Protein AF-A0A1H1G0Z2-F1 (afdb_monomer_lite)

Radius of gyration: 38.94 Å; chains: 1; bounding box: 80×31×115 Å

Secondary structure (DSSP, 8-state):
---GGG-HHHHHHHHHHHHHHHHHHHHHHHHHHHHHHHT------TTTHHHH--S-S------SSHHHHHHHHHHHHHHHHHHHHHHHHHHHHHHHHHHHHHHHHHHHHHHHHHHHHHHHHHHHHHHHHHHHHHHHHHHHTT-TTS-----S-SSHHHHHHHHHHHHHHHHHHHHHHHHHHHHTT-

Foldseek 3Di:
DDDLCNQPQLVVLVVVLVVLVVVLVVLVVVLVVLVVVVPDPPPDPPPPPVVPDPDDDDDPPDDPDSVVVSVVSVVVSVVSVVVSVVSVVSSVVSSVVSVLVVLLVVLVVLLVVLVVLLVVLVVVLVVQVVLVVVLVVCVVVVPPVPPSPDPVQPCVNVCSVVVSVVSVVVNVVSVVVNVVSVVVVD

pLDDT: mean 72.3, std 14.23, range [38.66, 90.69]

Structure (mmCIF, N/CA/C/O backbone):
data_AF-A0A1H1G0Z2-F1
#
_entry.id   AF-A0A1H1G0Z2-F1
#
loop_
_atom_site.group_PDB
_atom_site.id
_atom_site.type_symbol
_atom_site.label_atom_id
_atom_site.label_alt_id
_atom_site.label_comp_id
_atom_site.label_asym_id
_atom_site.label_entity_id
_atom_site.label_seq_id
_atom_site.pdbx_PDB_ins_code
_atom_site.Cartn_x
_atom_site.Cartn_y
_atom_site.Cartn_z
_atom_site.occupancy
_atom_site.B_iso_or_equiv
_atom_site.auth_seq_id
_atom_site.auth_comp_id
_atom_site.auth_asym_id
_atom_site.auth_atom_id
_atom_site.pdbx_PDB_model_num
ATOM 1 N N . MET A 1 1 ? -13.533 -2.997 -2.872 1.00 60.16 1 MET A N 1
ATOM 2 C CA . MET A 1 1 ? -12.445 -2.725 -1.905 1.00 60.16 1 MET A CA 1
ATOM 3 C C . MET A 1 1 ? -11.305 -2.112 -2.702 1.00 60.16 1 MET A C 1
ATOM 5 O O . MET A 1 1 ? -11.014 -2.666 -3.751 1.00 60.16 1 MET A O 1
ATOM 9 N N . LYS A 1 2 ? -10.745 -0.964 -2.293 1.00 74.31 2 LYS A N 1
ATOM 10 C CA . LYS A 1 2 ? -9.600 -0.377 -3.012 1.00 74.31 2 LYS A CA 1
ATOM 11 C C . LYS A 1 2 ? -8.373 -1.272 -2.831 1.00 74.31 2 LYS A C 1
ATOM 13 O O . LYS A 1 2 ? -8.179 -1.833 -1.755 1.00 74.31 2 LYS A O 1
ATOM 18 N N . THR A 1 3 ? -7.579 -1.408 -3.876 1.00 82.00 3 THR A N 1
ATOM 19 C CA . THR A 1 3 ? -6.344 -2.191 -3.937 1.00 82.00 3 THR A CA 1
ATOM 20 C C . THR A 1 3 ? -5.152 -1.271 -4.197 1.00 82.00 3 THR A C 1
ATOM 22 O O . THR A 1 3 ? -5.323 -0.088 -4.484 1.00 82.00 3 THR A O 1
ATOM 25 N N . LEU A 1 4 ? -3.928 -1.803 -4.105 1.00 77.19 4 LEU A N 1
ATOM 26 C CA . LEU A 1 4 ? -2.714 -1.061 -4.474 1.00 77.19 4 LEU A CA 1
ATOM 27 C C . LEU A 1 4 ? -2.777 -0.532 -5.914 1.00 77.19 4 LEU A C 1
ATOM 29 O O . LEU A 1 4 ? -2.334 0.581 -6.170 1.00 77.19 4 LEU A O 1
ATOM 33 N N . SER A 1 5 ? -3.359 -1.307 -6.830 1.00 80.81 5 SER A N 1
ATOM 34 C CA . SER A 1 5 ? -3.476 -0.972 -8.253 1.00 80.81 5 SER A CA 1
ATOM 35 C C . SER A 1 5 ? -4.430 0.192 -8.537 1.00 80.81 5 SER A C 1
ATOM 37 O O . SER A 1 5 ? -4.383 0.767 -9.622 1.00 80.81 5 SER A O 1
ATOM 39 N N . ASP A 1 6 ? -5.272 0.560 -7.567 1.00 82.62 6 ASP A N 1
ATOM 40 C CA . ASP A 1 6 ? -6.175 1.710 -7.669 1.00 82.62 6 ASP A CA 1
ATOM 41 C C . ASP A 1 6 ? -5.490 3.030 -7.269 1.00 82.62 6 ASP A C 1
ATOM 43 O O . ASP A 1 6 ? -6.094 4.101 -7.377 1.00 82.62 6 ASP A O 1
ATOM 47 N N . ASP A 1 7 ? -4.246 2.974 -6.781 1.00 86.44 7 ASP A N 1
ATOM 48 C CA . ASP A 1 7 ? -3.469 4.160 -6.440 1.00 86.44 7 ASP A CA 1
ATOM 49 C C . ASP A 1 7 ? -2.918 4.831 -7.715 1.00 86.44 7 ASP A C 1
ATOM 51 O O . ASP A 1 7 ? -2.201 4.191 -8.491 1.00 86.44 7 ASP A O 1
ATOM 55 N N . PRO A 1 8 ? -3.235 6.118 -7.958 1.00 85.75 8 PRO A N 1
ATOM 56 C CA . PRO A 1 8 ? -2.911 6.777 -9.219 1.00 85.75 8 PRO A CA 1
ATOM 57 C C . PRO A 1 8 ? -1.403 6.938 -9.429 1.00 85.75 8 PRO A C 1
ATOM 59 O O . PRO A 1 8 ? -0.942 6.828 -10.561 1.00 85.75 8 PRO A O 1
ATOM 62 N N . GLU A 1 9 ? -0.626 7.158 -8.363 1.00 83.25 9 GLU A N 1
ATOM 63 C CA . GLU A 1 9 ? 0.829 7.316 -8.464 1.00 83.25 9 GLU A CA 1
ATOM 64 C C . GLU A 1 9 ? 1.499 5.980 -8.790 1.00 83.25 9 GLU A C 1
ATOM 66 O O . GLU A 1 9 ? 2.380 5.923 -9.649 1.00 83.25 9 GLU A O 1
ATOM 71 N N . TYR A 1 10 ? 1.059 4.893 -8.144 1.00 87.44 10 TYR A N 1
ATOM 72 C CA . TYR A 1 10 ? 1.577 3.557 -8.437 1.00 87.44 10 TYR A CA 1
ATOM 73 C C . TYR A 1 10 ? 1.215 3.108 -9.855 1.00 87.44 10 TYR A C 1
ATOM 75 O O . TYR A 1 10 ? 2.084 2.625 -10.581 1.00 87.44 10 TYR A O 1
ATOM 83 N N . ARG A 1 11 ? -0.036 3.323 -10.279 1.00 90.06 11 ARG A N 1
ATOM 84 C CA . ARG A 1 11 ? -0.494 2.959 -11.623 1.00 90.06 11 ARG A CA 1
ATOM 85 C C . ARG A 1 11 ? 0.304 3.678 -12.709 1.00 90.06 11 ARG A C 1
ATOM 87 O O . ARG A 1 11 ? 0.871 3.019 -13.569 1.00 90.06 11 ARG A O 1
ATOM 94 N N . VAL A 1 12 ? 0.444 5.004 -12.613 1.00 88.75 12 VAL A N 1
ATOM 95 C CA . VAL A 1 12 ? 1.232 5.795 -13.578 1.00 88.75 12 VAL A CA 1
ATOM 96 C C . VAL A 1 12 ? 2.685 5.321 -13.636 1.00 88.75 12 VAL A C 1
ATOM 98 O O . VAL A 1 12 ? 3.264 5.228 -14.721 1.00 88.75 12 VAL A O 1
ATOM 101 N N . ALA A 1 13 ? 3.285 4.993 -12.488 1.00 84.31 13 ALA A N 1
ATOM 102 C CA . ALA A 1 13 ? 4.660 4.513 -12.448 1.00 84.31 13 ALA A CA 1
ATOM 103 C C . ALA A 1 13 ? 4.832 3.160 -13.160 1.00 84.31 13 ALA A C 1
ATOM 105 O O . ALA A 1 13 ? 5.809 2.990 -13.895 1.00 84.31 13 ALA A O 1
ATOM 106 N N . VAL A 1 14 ? 3.881 2.236 -12.973 1.00 88.06 14 VAL A N 1
ATOM 107 C CA . VAL A 1 14 ? 3.847 0.923 -13.639 1.00 88.06 14 VAL A CA 1
ATOM 108 C C . VAL A 1 14 ? 3.564 1.059 -15.135 1.00 88.06 14 VAL A C 1
ATOM 110 O O . VAL A 1 14 ? 4.260 0.437 -15.932 1.00 88.06 14 VAL A O 1
ATOM 113 N N . ASP A 1 15 ? 2.613 1.904 -15.532 1.00 90.69 15 ASP A N 1
ATOM 114 C CA . ASP A 1 15 ? 2.284 2.138 -16.943 1.00 90.69 15 ASP A CA 1
ATOM 115 C C . ASP A 1 15 ? 3.500 2.695 -17.696 1.00 90.69 15 ASP A C 1
ATOM 117 O O . ASP A 1 15 ? 3.908 2.155 -18.722 1.00 90.69 15 ASP A O 1
ATOM 121 N N . THR A 1 16 ? 4.175 3.690 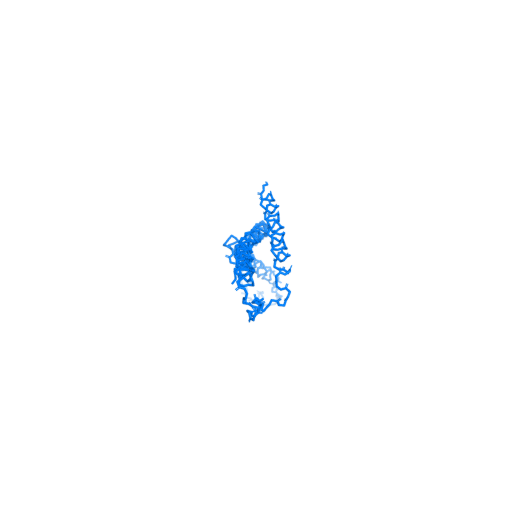-17.110 1.00 86.50 16 THR A N 1
ATOM 122 C CA . THR A 1 16 ? 5.406 4.268 -17.674 1.00 86.50 16 THR A CA 1
ATOM 123 C C . THR A 1 16 ? 6.518 3.219 -17.799 1.00 86.50 16 THR A C 1
ATOM 125 O O . THR A 1 16 ? 7.264 3.200 -18.775 1.00 86.50 16 THR A O 1
ATOM 128 N N . MET A 1 17 ? 6.642 2.318 -16.821 1.00 85.81 17 MET A N 1
ATOM 129 C CA . MET A 1 17 ? 7.618 1.227 -16.861 1.00 85.81 17 MET A CA 1
ATOM 130 C C . MET A 1 17 ? 7.312 0.230 -17.988 1.00 85.81 17 MET A C 1
ATOM 132 O O . MET A 1 17 ? 8.222 -0.197 -18.698 1.00 85.81 17 MET A O 1
ATOM 136 N N . ASN A 1 18 ? 6.036 -0.109 -18.183 1.00 87.94 18 ASN A N 1
ATOM 137 C CA . ASN A 1 18 ? 5.592 -0.982 -19.266 1.00 87.94 18 ASN A CA 1
ATOM 138 C C . ASN A 1 18 ? 5.848 -0.346 -20.639 1.00 87.94 18 ASN A C 1
ATOM 140 O O . ASN A 1 18 ? 6.350 -1.020 -21.537 1.00 87.94 18 ASN A O 1
ATOM 144 N N . GLU A 1 19 ? 5.587 0.955 -20.790 1.00 88.81 19 GLU A N 1
ATOM 145 C CA . GLU A 1 19 ? 5.893 1.701 -22.015 1.00 88.81 19 GLU A CA 1
ATOM 146 C C . GLU A 1 19 ? 7.394 1.714 -22.335 1.00 88.81 19 GLU A C 1
ATOM 148 O O . GLU A 1 19 ? 7.786 1.509 -23.486 1.00 88.81 19 GLU A O 1
ATOM 153 N N . LEU A 1 20 ? 8.251 1.936 -21.332 1.00 83.00 20 LEU A N 1
ATOM 154 C CA . LEU A 1 20 ? 9.705 1.906 -21.512 1.00 83.00 20 LEU A CA 1
ATOM 155 C C . LEU A 1 20 ? 10.201 0.510 -21.908 1.00 83.00 20 LEU A C 1
ATOM 157 O O . LEU A 1 20 ? 11.022 0.392 -22.819 1.00 83.00 20 LEU A O 1
ATOM 161 N N . ASN A 1 21 ? 9.674 -0.543 -21.276 1.00 83.75 21 ASN A N 1
ATOM 162 C CA . ASN A 1 21 ? 9.993 -1.927 -21.630 1.00 83.75 21 ASN A CA 1
ATOM 163 C C . ASN A 1 21 ? 9.566 -2.264 -23.064 1.00 83.75 21 ASN A C 1
ATOM 165 O O . ASN A 1 21 ? 10.349 -2.858 -23.802 1.00 83.75 21 ASN A O 1
ATOM 169 N N . ALA A 1 22 ? 8.369 -1.844 -23.486 1.00 88.19 22 ALA A N 1
ATOM 170 C CA . ALA A 1 22 ? 7.891 -2.057 -24.851 1.00 88.19 22 ALA A CA 1
ATOM 171 C C . ALA A 1 22 ? 8.788 -1.355 -25.884 1.00 88.19 22 ALA A C 1
ATOM 173 O O . ALA A 1 22 ? 9.176 -1.962 -26.882 1.00 88.19 22 ALA A O 1
ATOM 174 N N . LYS A 1 23 ? 9.186 -0.102 -25.617 1.00 86.69 23 LYS A N 1
ATOM 175 C CA . LYS A 1 23 ? 10.122 0.643 -26.476 1.00 86.69 23 LYS A CA 1
ATOM 176 C C . LYS A 1 23 ? 11.487 -0.030 -26.557 1.00 86.69 23 LYS A C 1
ATOM 178 O O . LYS A 1 23 ? 12.056 -0.107 -27.640 1.00 86.69 23 LYS A O 1
ATOM 183 N N . LYS A 1 24 ? 12.011 -0.529 -25.434 1.00 86.44 24 LYS A N 1
ATOM 184 C CA . LYS A 1 24 ? 13.288 -1.248 -25.420 1.00 86.44 24 LYS A CA 1
ATOM 185 C C . LYS A 1 24 ? 13.213 -2.524 -26.255 1.00 86.44 24 LYS A C 1
ATOM 187 O O . LYS A 1 24 ? 14.096 -2.753 -27.068 1.00 86.44 24 LYS A O 1
ATOM 192 N N . LEU A 1 25 ? 12.153 -3.309 -26.088 1.00 88.25 25 LEU A N 1
ATOM 193 C CA . LEU A 1 25 ? 11.969 -4.565 -26.815 1.00 88.25 25 LEU A CA 1
ATOM 194 C C . LEU A 1 25 ? 11.902 -4.333 -28.332 1.00 88.25 25 LEU A C 1
ATOM 196 O O . LEU A 1 25 ? 12.480 -5.100 -29.096 1.00 88.25 25 LEU A O 1
ATOM 200 N N . GLU A 1 26 ? 11.277 -3.237 -28.764 1.00 90.31 26 GLU A N 1
ATOM 201 C CA . GLU A 1 26 ? 11.260 -2.831 -30.172 1.00 90.31 26 GLU A CA 1
ATOM 202 C C . GLU A 1 26 ? 12.644 -2.401 -30.687 1.00 90.31 26 GLU A C 1
ATOM 204 O O . GLU A 1 26 ? 13.042 -2.800 -31.780 1.00 90.31 26 GLU A O 1
ATOM 209 N N . VAL A 1 27 ? 13.413 -1.634 -29.907 1.00 83.88 27 VAL A N 1
ATOM 210 C CA . VAL A 1 27 ? 14.792 -1.262 -30.277 1.00 83.88 27 VAL A CA 1
ATOM 211 C C . VAL A 1 27 ? 15.692 -2.498 -30.351 1.00 83.88 27 VAL A C 1
ATOM 213 O O . VAL A 1 27 ? 16.434 -2.656 -31.319 1.00 83.88 27 VAL A O 1
ATOM 216 N N . ASP A 1 28 ? 15.598 -3.400 -29.375 1.00 84.69 28 ASP A N 1
ATOM 217 C CA . ASP A 1 28 ? 16.368 -4.645 -29.343 1.00 84.69 28 ASP A CA 1
ATOM 218 C C . ASP A 1 28 ? 15.999 -5.552 -30.534 1.00 84.69 28 ASP A C 1
ATOM 220 O O . ASP A 1 28 ? 16.883 -6.147 -31.151 1.00 84.69 28 ASP A O 1
ATOM 224 N N . ARG A 1 29 ? 14.720 -5.590 -30.939 1.00 87.81 29 ARG A N 1
ATOM 225 C CA . ARG A 1 29 ? 14.274 -6.274 -32.165 1.00 87.81 29 ARG A CA 1
ATOM 226 C C . ARG A 1 29 ? 14.937 -5.693 -33.415 1.00 87.81 29 ARG A C 1
ATOM 228 O O . ARG A 1 29 ? 15.455 -6.451 -34.229 1.00 87.81 29 ARG A O 1
ATOM 235 N N . GLN A 1 30 ? 14.969 -4.368 -33.555 1.00 82.56 30 GLN A N 1
ATOM 236 C CA . GLN A 1 30 ? 15.604 -3.707 -34.704 1.00 82.56 30 GLN A CA 1
ATOM 237 C C . GLN A 1 30 ? 17.120 -3.943 -34.755 1.00 82.56 30 GLN A C 1
ATOM 239 O O . GLN A 1 30 ? 17.675 -4.112 -35.838 1.00 82.56 30 GLN A O 1
ATOM 244 N N . ILE A 1 31 ? 17.792 -3.986 -33.598 1.00 84.81 31 ILE A N 1
ATOM 245 C CA . ILE A 1 31 ? 19.213 -4.356 -33.508 1.00 84.81 31 ILE A CA 1
ATOM 246 C C . ILE A 1 31 ? 19.417 -5.776 -34.042 1.00 84.81 31 ILE A C 1
ATOM 248 O O . ILE A 1 31 ? 20.262 -5.978 -34.912 1.00 84.81 31 ILE A O 1
ATOM 252 N N . LEU A 1 32 ? 18.612 -6.736 -33.575 1.00 85.75 32 LEU A N 1
ATOM 253 C CA . LEU A 1 32 ? 18.699 -8.135 -34.001 1.00 85.75 32 LEU A CA 1
ATOM 254 C C . LEU A 1 32 ? 18.429 -8.310 -35.499 1.00 85.75 32 LEU A C 1
ATOM 256 O O . LEU A 1 32 ? 19.106 -9.099 -36.147 1.00 85.75 32 LEU A O 1
ATOM 260 N N . GLU A 1 33 ? 17.468 -7.579 -36.064 1.00 84.06 33 GLU A N 1
ATOM 261 C CA . GLU A 1 33 ? 17.162 -7.624 -37.500 1.00 84.06 33 GLU A CA 1
ATOM 262 C C . GLU A 1 33 ? 18.328 -7.127 -38.354 1.00 84.06 33 GLU A C 1
ATOM 264 O O . GLU A 1 33 ? 18.668 -7.751 -39.361 1.00 84.06 33 GLU A O 1
ATOM 269 N N . ILE A 1 34 ? 18.972 -6.036 -37.932 1.00 79.19 34 ILE A N 1
ATOM 270 C CA . ILE A 1 34 ? 20.157 -5.503 -38.604 1.00 79.19 34 ILE A CA 1
ATOM 271 C C . ILE A 1 34 ? 21.314 -6.504 -38.482 1.00 79.19 34 ILE A C 1
ATOM 273 O O . ILE A 1 34 ? 21.911 -6.872 -39.490 1.00 79.19 34 ILE A O 1
ATOM 277 N N . GLU A 1 35 ? 21.598 -7.012 -37.282 1.00 80.12 35 GLU A N 1
ATOM 278 C CA . GLU A 1 35 ? 22.676 -7.983 -37.044 1.00 80.12 35 GLU A CA 1
ATOM 279 C C . GLU A 1 35 ? 22.461 -9.308 -37.799 1.00 80.12 35 GLU A C 1
ATOM 281 O O . GLU A 1 35 ? 23.408 -9.855 -38.367 1.00 80.12 35 GLU A O 1
ATOM 286 N N . ALA A 1 36 ? 21.219 -9.792 -37.888 1.00 79.31 36 ALA A N 1
ATOM 287 C CA . ALA A 1 36 ? 20.858 -10.967 -38.682 1.00 79.31 36 ALA A CA 1
ATOM 288 C C . ALA A 1 36 ? 20.967 -10.716 -40.199 1.00 79.31 36 ALA A C 1
ATOM 290 O O . ALA A 1 36 ? 21.275 -11.641 -40.954 1.00 79.31 36 ALA A O 1
ATOM 291 N N . GLY A 1 37 ? 20.743 -9.476 -40.649 1.00 66.94 37 GLY A N 1
ATOM 292 C CA . GLY A 1 37 ? 20.956 -9.037 -42.031 1.00 66.94 37 GLY A CA 1
ATOM 293 C C . GLY A 1 37 ? 22.436 -8.924 -42.414 1.00 66.94 37 GLY A C 1
ATOM 294 O O . GLY A 1 37 ? 22.806 -9.301 -43.522 1.00 66.94 37 GLY A O 1
ATOM 295 N N . PHE A 1 38 ? 23.299 -8.504 -41.483 1.00 56.66 38 PHE A N 1
ATOM 296 C CA . PHE A 1 38 ? 24.758 -8.448 -41.668 1.00 56.66 38 PHE A CA 1
ATOM 297 C C . PHE A 1 38 ? 25.435 -9.832 -41.710 1.00 56.66 38 PHE A C 1
ATOM 299 O O . PHE A 1 38 ? 26.574 -9.941 -42.159 1.00 56.66 38 PHE A O 1
ATOM 306 N N . GLY A 1 39 ? 24.752 -10.891 -41.261 1.00 47.09 39 GLY A N 1
ATOM 307 C CA . GLY A 1 39 ? 25.284 -12.259 -41.211 1.00 47.09 39 GLY A CA 1
ATOM 308 C C . GLY A 1 39 ? 25.105 -13.095 -42.485 1.00 47.09 39 GLY A C 1
ATOM 309 O O . GLY A 1 39 ? 25.623 -14.209 -42.545 1.00 47.09 39 GLY A O 1
ATOM 310 N N . LYS A 1 40 ? 24.391 -12.605 -43.507 1.00 44.88 40 LYS A N 1
ATOM 311 C CA . LYS A 1 40 ? 24.257 -13.303 -44.797 1.00 44.88 40 LYS A CA 1
ATOM 312 C C . LYS A 1 40 ? 25.244 -12.737 -45.812 1.00 44.88 40 LYS A C 1
ATOM 314 O O . LYS A 1 40 ? 24.880 -11.926 -46.656 1.00 44.88 40 LYS A O 1
ATOM 319 N N . VAL A 1 41 ? 26.484 -13.214 -45.760 1.00 42.47 41 VAL A N 1
ATOM 320 C CA . VAL A 1 41 ? 27.318 -13.257 -46.968 1.00 42.47 41 VAL A CA 1
ATOM 321 C C . VAL A 1 41 ? 26.569 -14.174 -47.942 1.00 42.47 41 VAL A C 1
ATOM 323 O O . VAL A 1 41 ? 26.293 -15.318 -47.567 1.00 42.47 41 VAL A O 1
ATOM 326 N N . PRO A 1 42 ? 26.151 -13.718 -49.138 1.00 43.47 42 PRO A N 1
ATOM 327 C CA . PRO A 1 42 ? 25.720 -14.651 -50.162 1.00 43.47 42 PRO A CA 1
ATOM 328 C C . PRO A 1 42 ? 26.908 -15.577 -50.391 1.00 43.47 42 PRO A C 1
ATOM 330 O O . PRO A 1 42 ? 28.005 -15.106 -50.677 1.00 43.47 42 PRO A O 1
ATOM 333 N N . GLU A 1 43 ? 26.716 -16.876 -50.204 1.00 47.66 43 GLU A N 1
ATOM 334 C CA . GLU A 1 43 ? 27.673 -17.876 -50.657 1.00 47.66 43 GLU A CA 1
ATOM 335 C C . GLU A 1 43 ? 27.706 -17.753 -52.192 1.00 47.66 43 GLU A C 1
ATOM 337 O O . GLU A 1 43 ? 26.890 -18.335 -52.911 1.00 47.66 43 GLU A O 1
ATOM 342 N N . GLU A 1 44 ? 28.535 -16.835 -52.695 1.00 44.00 44 GLU A N 1
ATOM 343 C CA . GLU A 1 44 ? 28.676 -16.560 -54.115 1.00 44.00 44 GLU A CA 1
ATOM 344 C C . GLU A 1 44 ? 29.295 -17.793 -54.758 1.00 44.00 44 GLU A C 1
ATOM 346 O O . GLU A 1 44 ? 30.482 -18.075 -54.624 1.00 44.00 44 GLU A O 1
ATOM 351 N N . ASN A 1 45 ? 28.450 -18.532 -55.473 1.00 47.03 45 ASN A N 1
ATOM 352 C CA . ASN A 1 45 ? 28.856 -19.394 -56.571 1.00 47.03 45 ASN A CA 1
ATOM 353 C C . ASN A 1 45 ? 29.785 -18.566 -57.490 1.00 47.03 45 ASN A C 1
ATOM 355 O O . ASN A 1 45 ? 29.286 -17.651 -58.157 1.00 47.03 45 ASN A O 1
ATOM 359 N N . PRO A 1 46 ? 31.100 -18.845 -57.542 1.00 47.62 46 PRO A N 1
ATOM 360 C CA . PRO A 1 46 ? 32.071 -17.959 -58.192 1.00 47.62 46 PRO A CA 1
ATOM 361 C C . PRO A 1 46 ? 31.881 -17.848 -59.714 1.00 47.62 46 PRO A C 1
ATOM 363 O O . PRO A 1 46 ? 32.388 -16.917 -60.332 1.00 47.62 46 PRO A O 1
ATOM 366 N N . ASP A 1 47 ? 31.092 -18.739 -60.320 1.00 49.25 47 ASP A N 1
ATOM 367 C CA . ASP A 1 47 ? 30.962 -18.832 -61.776 1.00 49.25 47 ASP A CA 1
ATOM 368 C C . ASP A 1 47 ? 29.850 -17.971 -62.395 1.00 49.25 47 ASP A C 1
ATOM 370 O O . ASP A 1 47 ? 29.840 -17.785 -63.607 1.00 49.25 47 ASP A O 1
ATOM 374 N N . LYS A 1 48 ? 28.919 -17.395 -61.618 1.00 49.78 48 LYS A N 1
ATOM 375 C CA . LYS A 1 48 ? 27.787 -16.630 -62.200 1.00 49.78 48 LYS A CA 1
ATOM 376 C C . LYS A 1 48 ? 27.971 -15.110 -62.211 1.00 49.78 48 LYS A C 1
ATOM 378 O O . LYS A 1 48 ? 27.226 -14.413 -62.895 1.00 49.78 48 LYS A O 1
ATOM 383 N N . VAL A 1 49 ? 28.962 -14.592 -61.485 1.00 47.91 49 VAL A N 1
ATOM 384 C CA . VAL A 1 49 ? 29.222 -13.143 -61.359 1.00 47.91 49 VAL A CA 1
ATOM 385 C C . VAL A 1 49 ? 30.136 -12.632 -62.480 1.00 47.91 49 VAL A C 1
ATOM 387 O O . VAL A 1 49 ? 29.934 -11.529 -62.985 1.00 47.91 49 VAL A O 1
ATOM 390 N N . ALA A 1 50 ? 31.082 -13.456 -62.945 1.00 43.97 50 ALA A N 1
ATOM 391 C CA . ALA A 1 50 ? 31.996 -13.102 -64.034 1.00 43.97 50 ALA A CA 1
ATOM 392 C C . ALA A 1 50 ? 31.295 -12.975 -65.401 1.00 43.97 50 ALA A C 1
ATOM 394 O O . ALA A 1 50 ? 31.732 -12.200 -66.249 1.00 43.97 50 ALA A O 1
ATOM 395 N N . GLU A 1 51 ? 30.191 -13.698 -65.606 1.00 44.38 51 GLU A N 1
ATOM 396 C CA . GLU A 1 51 ? 29.456 -13.722 -66.878 1.00 44.38 51 GLU A CA 1
ATOM 397 C C . GLU A 1 51 ? 28.393 -12.606 -66.978 1.00 44.38 51 GLU A C 1
ATOM 399 O O . GLU A 1 51 ? 28.034 -12.182 -68.075 1.00 44.38 51 GLU A O 1
ATOM 404 N N . ALA A 1 52 ? 27.927 -12.064 -65.844 1.00 47.25 52 ALA A N 1
ATOM 405 C CA . ALA A 1 52 ? 26.892 -11.023 -65.804 1.00 47.25 52 ALA A CA 1
ATOM 406 C C . ALA A 1 52 ? 27.436 -9.579 -65.807 1.00 47.25 52 ALA A C 1
ATOM 408 O O . ALA A 1 52 ? 26.700 -8.644 -66.127 1.00 47.25 52 ALA A O 1
ATOM 409 N N . LEU A 1 53 ? 28.709 -9.368 -65.459 1.00 46.31 53 LEU A N 1
ATOM 410 C CA . LEU A 1 53 ? 29.287 -8.034 -65.263 1.00 46.31 53 LEU A CA 1
ATOM 411 C C . LEU A 1 53 ? 30.379 -7.730 -66.286 1.00 46.31 53 LEU A C 1
ATOM 413 O O . LEU A 1 53 ? 31.559 -7.604 -65.969 1.00 46.31 53 LEU A O 1
ATOM 417 N N . GLY A 1 54 ? 29.966 -7.509 -67.530 1.00 51.84 54 GLY A N 1
ATOM 418 C CA . GLY A 1 54 ? 30.821 -6.937 -68.569 1.00 51.84 54 GLY A CA 1
ATOM 419 C C . GLY A 1 54 ? 31.261 -5.482 -68.327 1.00 51.84 54 GLY A C 1
ATOM 420 O O . GLY A 1 54 ? 31.432 -4.771 -69.310 1.00 51.84 54 GLY A O 1
ATOM 421 N N . LEU A 1 55 ? 31.432 -4.990 -67.088 1.00 43.47 55 LEU A N 1
ATOM 422 C CA . LEU A 1 55 ? 31.807 -3.595 -66.805 1.00 43.47 55 LEU A CA 1
ATOM 423 C C . LEU A 1 55 ? 32.589 -3.397 -65.483 1.00 43.47 55 LEU A C 1
ATOM 425 O O . LEU A 1 55 ? 32.064 -3.575 -64.394 1.00 43.47 55 LEU A O 1
ATOM 429 N N . LYS A 1 56 ? 33.841 -2.952 -65.676 1.00 38.66 56 LYS A N 1
ATOM 430 C CA . LYS A 1 56 ? 34.765 -2.090 -64.899 1.00 38.66 56 LYS A CA 1
ATOM 431 C C . LYS A 1 56 ? 34.789 -2.101 -63.348 1.00 38.66 56 LYS A C 1
ATOM 433 O O . LYS A 1 56 ? 33.771 -1.886 -62.700 1.00 38.66 56 LYS A O 1
ATOM 438 N N . PRO A 1 57 ? 36.001 -2.144 -62.747 1.00 44.28 57 PRO A N 1
ATOM 439 C CA . PRO A 1 57 ? 36.194 -1.987 -61.308 1.00 44.28 57 PRO A CA 1
ATOM 440 C C . PRO A 1 57 ? 35.930 -0.531 -60.900 1.00 44.28 57 PRO A C 1
ATOM 442 O O . PRO A 1 57 ? 36.552 0.392 -61.429 1.00 44.28 57 PRO A O 1
ATOM 445 N N . GLY A 1 58 ? 34.999 -0.321 -59.970 1.00 46.25 58 GLY A N 1
ATOM 446 C CA . GLY A 1 58 ? 34.694 1.020 -59.462 1.00 46.25 58 GLY A CA 1
ATOM 447 C C . GLY A 1 58 ? 33.337 1.215 -58.788 1.00 46.25 58 GLY A C 1
ATOM 448 O O . GLY A 1 58 ? 32.969 2.358 -58.552 1.00 46.25 58 GLY A O 1
ATOM 449 N N . CYS A 1 59 ? 32.585 0.159 -58.471 1.00 39.00 59 CYS A N 1
ATOM 450 C CA . CYS A 1 59 ? 31.286 0.292 -57.812 1.00 39.00 59 CYS A CA 1
ATOM 451 C C . CYS A 1 59 ? 31.331 -0.375 -56.433 1.00 39.00 59 CYS A C 1
ATOM 453 O O . CYS A 1 59 ? 30.927 -1.520 -56.260 1.00 39.00 59 CYS A O 1
ATOM 455 N N . VAL A 1 60 ? 31.886 0.346 -55.458 1.00 45.56 60 VAL A N 1
ATOM 456 C CA . VAL A 1 60 ? 31.615 0.093 -54.040 1.00 45.56 60 VAL A CA 1
ATOM 457 C C . VAL A 1 60 ? 30.583 1.125 -53.613 1.00 45.56 60 VAL A C 1
ATOM 459 O O . VAL A 1 60 ? 30.918 2.111 -52.971 1.00 45.56 60 VAL A O 1
ATOM 462 N N . ASP A 1 61 ? 29.327 0.894 -53.980 1.00 44.28 61 ASP A N 1
ATOM 463 C CA . ASP A 1 61 ? 28.198 1.492 -53.270 1.00 44.28 61 ASP A CA 1
ATOM 464 C C . ASP A 1 61 ? 27.603 0.416 -52.356 1.00 44.28 61 ASP A C 1
ATOM 466 O O . ASP A 1 61 ? 26.490 -0.077 -52.535 1.00 44.28 61 ASP A O 1
ATOM 470 N N . ALA A 1 62 ? 28.398 0.006 -51.365 1.00 45.84 62 ALA A N 1
ATOM 471 C CA . ALA A 1 62 ? 27.896 -0.750 -50.231 1.00 45.84 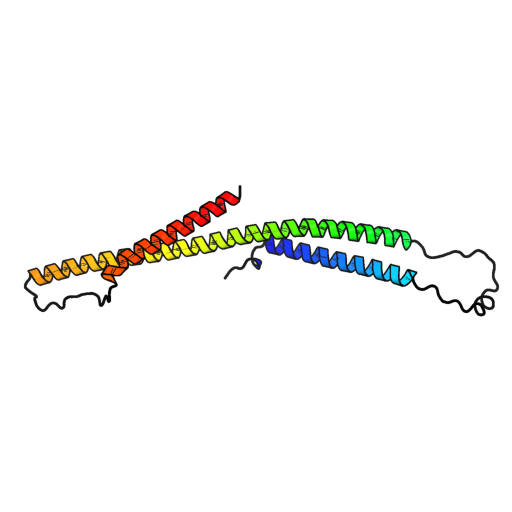62 ALA A CA 1
ATOM 472 C C . ALA A 1 62 ? 27.171 0.227 -49.290 1.00 45.84 62 ALA A C 1
ATOM 474 O O . ALA A 1 62 ? 27.807 0.936 -48.520 1.00 45.84 62 ALA A O 1
ATOM 475 N N . VAL A 1 63 ? 25.841 0.253 -49.419 1.00 51.62 63 VAL A N 1
ATOM 476 C CA . VAL A 1 63 ? 24.818 0.580 -48.406 1.00 51.62 63 VAL A CA 1
ATOM 477 C C . VAL A 1 63 ? 25.086 1.821 -47.528 1.00 51.62 63 VAL A C 1
ATOM 479 O O . VAL A 1 63 ? 25.930 1.791 -46.629 1.00 51.62 63 VAL A O 1
ATOM 482 N N . PRO A 1 64 ? 24.307 2.911 -47.668 1.00 48.06 64 PRO A N 1
ATOM 483 C CA . PRO A 1 64 ? 24.484 4.069 -46.812 1.00 48.06 64 PRO A CA 1
ATOM 484 C C . PRO A 1 64 ? 24.014 3.750 -45.379 1.00 48.06 64 PRO A C 1
ATOM 486 O O . PRO A 1 64 ? 22.823 3.666 -45.101 1.00 48.06 64 PRO A O 1
ATOM 489 N N . ASN A 1 65 ? 24.967 3.708 -44.444 1.00 60.09 65 ASN A N 1
ATOM 490 C CA . ASN A 1 65 ? 24.786 4.115 -43.042 1.00 60.09 65 ASN A CA 1
ATOM 491 C C . ASN A 1 65 ? 24.240 3.099 -42.007 1.00 60.09 65 ASN A C 1
ATOM 493 O O . ASN A 1 65 ? 23.948 3.494 -40.873 1.00 60.09 65 ASN A O 1
ATOM 497 N N . ASP A 1 66 ? 24.161 1.800 -42.314 1.00 65.31 66 ASP A N 1
ATOM 498 C CA . ASP A 1 66 ? 23.653 0.796 -41.356 1.00 65.31 66 ASP A CA 1
ATOM 499 C C . ASP A 1 66 ? 24.536 0.627 -40.103 1.00 65.31 66 ASP A C 1
ATOM 501 O O . ASP A 1 66 ? 24.025 0.378 -39.011 1.00 65.31 66 ASP A O 1
ATOM 505 N N . GLY A 1 67 ? 25.850 0.855 -40.211 1.00 73.56 67 GLY A N 1
ATOM 506 C CA . GLY A 1 67 ? 26.762 0.843 -39.059 1.00 73.56 67 GLY A CA 1
ATOM 507 C C . GLY A 1 67 ? 26.498 1.980 -38.063 1.00 73.56 67 GLY A C 1
ATOM 508 O O . GLY A 1 67 ? 26.437 1.747 -36.854 1.00 73.56 67 GLY A O 1
ATOM 509 N N . ALA A 1 68 ? 26.272 3.205 -38.555 1.00 76.75 68 ALA A N 1
ATOM 510 C CA . ALA A 1 68 ? 25.930 4.340 -37.698 1.00 76.75 68 ALA A CA 1
ATOM 511 C C . ALA A 1 68 ? 24.536 4.162 -37.082 1.00 76.75 68 ALA A C 1
ATOM 513 O O . ALA A 1 68 ? 24.351 4.408 -35.891 1.00 76.75 68 ALA A O 1
ATOM 514 N N . ARG A 1 69 ? 23.575 3.651 -37.865 1.00 78.00 69 ARG A N 1
ATOM 515 C CA . ARG A 1 69 ? 22.230 3.309 -37.387 1.00 78.00 69 ARG A CA 1
ATOM 516 C C . ARG A 1 69 ? 22.271 2.264 -36.269 1.00 78.00 69 ARG A C 1
ATOM 518 O O . ARG A 1 69 ? 21.626 2.459 -35.240 1.00 78.00 69 ARG A O 1
ATOM 525 N N . LEU A 1 70 ? 23.056 1.197 -36.429 1.00 83.81 70 LEU A N 1
ATOM 526 C CA . LEU A 1 70 ? 23.241 0.166 -35.404 1.00 83.81 70 LEU A CA 1
ATOM 527 C C . LEU A 1 70 ? 23.859 0.748 -34.126 1.00 83.81 70 LEU A C 1
ATOM 529 O O . LEU A 1 70 ? 23.406 0.448 -33.021 1.00 83.81 70 LEU A O 1
ATOM 533 N N . GLN A 1 71 ? 24.863 1.617 -34.260 1.00 85.19 71 GLN A N 1
ATOM 534 C CA . GLN A 1 71 ? 25.475 2.291 -33.117 1.00 85.19 71 GLN A CA 1
ATOM 535 C C . GLN A 1 71 ? 24.470 3.188 -32.377 1.00 85.19 71 GLN A C 1
ATOM 537 O O . GLN A 1 71 ? 24.415 3.150 -31.146 1.00 85.19 71 GLN A O 1
ATOM 542 N N . THR A 1 72 ? 23.640 3.947 -33.100 1.00 84.25 72 THR A N 1
ATOM 543 C CA . THR A 1 72 ? 22.570 4.767 -32.510 1.00 84.25 72 THR A CA 1
ATOM 544 C C . THR A 1 72 ? 21.534 3.913 -31.780 1.00 84.25 72 THR A C 1
ATOM 546 O O . THR A 1 72 ? 21.190 4.227 -30.642 1.00 84.25 72 THR A O 1
ATOM 549 N N . LEU A 1 73 ? 21.074 2.808 -32.374 1.00 82.94 73 LEU A N 1
ATOM 550 C CA . LEU A 1 73 ? 20.111 1.903 -31.735 1.00 82.94 73 LEU A CA 1
ATOM 551 C C . LEU A 1 73 ? 20.680 1.277 -30.454 1.00 82.94 73 LEU A C 1
ATOM 553 O O . LEU A 1 73 ? 19.995 1.226 -29.434 1.00 82.94 73 LEU A O 1
ATOM 557 N N . ARG A 1 74 ? 21.957 0.876 -30.455 1.00 85.56 74 ARG A N 1
ATOM 558 C CA . ARG A 1 74 ? 22.636 0.370 -29.249 1.00 85.56 74 ARG A CA 1
ATOM 559 C C . ARG A 1 74 ? 22.705 1.425 -28.143 1.00 85.56 74 ARG A C 1
ATOM 561 O O . ARG A 1 74 ? 22.426 1.111 -26.987 1.00 85.56 74 ARG A O 1
ATOM 568 N N . GLN A 1 75 ? 23.023 2.676 -28.484 1.00 88.56 75 GLN A N 1
ATOM 569 C CA . GLN A 1 75 ? 22.997 3.785 -27.521 1.00 88.56 75 GLN A CA 1
ATOM 570 C C . GLN A 1 75 ? 21.585 4.019 -26.964 1.00 88.56 75 GLN A C 1
ATOM 572 O O . GLN A 1 75 ? 21.425 4.186 -25.755 1.00 88.56 75 GLN A O 1
ATOM 577 N N . GLN A 1 76 ? 20.554 3.966 -27.811 1.00 83.56 76 GLN A N 1
ATOM 578 C CA . GLN A 1 76 ? 19.157 4.085 -27.384 1.00 83.56 76 GLN A CA 1
ATOM 579 C C . GLN A 1 76 ? 18.729 2.927 -26.469 1.00 83.56 76 GLN A C 1
ATOM 581 O O . GLN A 1 76 ? 18.106 3.176 -25.440 1.00 83.56 76 GLN A O 1
ATOM 586 N N . SER A 1 77 ? 19.109 1.680 -26.771 1.00 87.75 77 SER A N 1
ATOM 587 C CA . SER A 1 77 ? 18.826 0.518 -25.910 1.00 87.75 77 SER A CA 1
ATOM 588 C C . SER A 1 77 ? 19.490 0.648 -24.529 1.00 87.75 77 SER A C 1
ATOM 590 O O . SER A 1 77 ? 18.869 0.372 -23.494 1.00 87.75 77 SER A O 1
ATOM 592 N N . GLN A 1 78 ? 20.726 1.158 -24.475 1.00 87.81 78 GLN A N 1
ATOM 593 C CA . GLN A 1 78 ? 21.416 1.441 -23.211 1.00 87.81 78 GLN A CA 1
ATOM 594 C C . GLN A 1 78 ? 20.719 2.549 -22.409 1.00 87.81 78 GLN A C 1
ATOM 596 O O . GLN A 1 78 ? 20.480 2.381 -21.211 1.00 87.81 78 GLN A O 1
ATOM 601 N N . GLN A 1 79 ? 20.339 3.653 -23.059 1.00 87.94 79 GLN A N 1
ATOM 602 C CA . GLN A 1 79 ? 19.597 4.746 -22.419 1.00 87.94 79 GLN A CA 1
ATOM 603 C C . GLN A 1 79 ? 18.234 4.280 -21.892 1.00 87.94 79 GLN A C 1
ATOM 605 O O . GLN A 1 79 ? 17.867 4.611 -20.763 1.00 87.94 79 GLN A O 1
ATOM 610 N N . LEU A 1 80 ? 17.508 3.465 -22.663 1.00 85.69 80 LEU A N 1
ATOM 611 C CA . LEU A 1 80 ? 16.239 2.871 -22.239 1.00 85.69 80 LEU A CA 1
ATOM 612 C C . LEU A 1 80 ? 16.433 1.925 -21.054 1.00 85.69 80 LEU A C 1
ATOM 614 O O . LEU A 1 80 ? 15.650 1.971 -20.112 1.00 85.69 80 LEU A O 1
ATOM 618 N N . SER A 1 81 ? 17.501 1.125 -21.042 1.00 83.88 81 SER A N 1
ATOM 619 C CA . SER A 1 81 ? 17.829 0.255 -19.904 1.00 83.88 81 SER A CA 1
ATOM 620 C C . SER A 1 81 ? 18.085 1.056 -18.622 1.00 83.88 81 SER A C 1
ATOM 622 O O . SER A 1 81 ? 17.557 0.712 -17.566 1.00 83.88 81 SER A O 1
ATOM 624 N N . ALA A 1 82 ? 18.833 2.159 -18.709 1.00 82.25 82 ALA A N 1
ATOM 625 C CA . ALA A 1 82 ? 19.049 3.054 -17.573 1.00 82.25 82 ALA A CA 1
ATOM 626 C C . ALA A 1 82 ? 17.741 3.717 -17.099 1.00 82.25 82 ALA A C 1
ATOM 628 O O . ALA A 1 82 ? 17.482 3.791 -15.897 1.00 82.25 82 ALA A O 1
ATOM 629 N N . ALA A 1 83 ? 16.888 4.147 -18.034 1.00 78.75 83 ALA A N 1
ATOM 630 C CA . ALA A 1 83 ? 15.584 4.729 -17.725 1.00 78.75 83 ALA A CA 1
ATOM 631 C C . ALA A 1 83 ? 14.634 3.722 -17.055 1.00 78.75 83 ALA A C 1
ATOM 633 O O . ALA A 1 83 ? 13.947 4.084 -16.103 1.00 78.75 83 ALA A O 1
ATOM 634 N N . ILE A 1 84 ? 14.623 2.461 -17.505 1.00 80.69 84 ILE A N 1
ATOM 635 C CA . ILE A 1 84 ? 13.843 1.373 -16.895 1.00 80.69 84 ILE A CA 1
ATOM 636 C C . ILE A 1 84 ? 14.288 1.142 -15.452 1.00 80.69 84 ILE A C 1
ATOM 638 O O . ILE A 1 84 ? 13.437 1.078 -14.570 1.00 80.69 84 ILE A O 1
ATOM 642 N N . ASN A 1 85 ? 15.597 1.080 -15.191 1.00 79.75 85 ASN A N 1
ATOM 643 C CA . ASN A 1 85 ? 16.118 0.897 -13.833 1.00 79.75 85 ASN A CA 1
ATOM 644 C C . ASN A 1 85 ? 15.686 2.041 -12.905 1.00 79.75 85 ASN A C 1
ATOM 646 O O . ASN A 1 85 ? 15.154 1.799 -11.826 1.00 79.75 85 ASN A O 1
ATOM 650 N N . LEU A 1 86 ? 15.820 3.291 -13.358 1.00 80.06 86 LEU A N 1
ATOM 651 C CA . LEU A 1 86 ? 15.360 4.450 -12.590 1.00 80.06 86 LEU A CA 1
ATOM 652 C C . LEU A 1 86 ? 13.840 4.417 -12.353 1.00 80.06 86 LEU A C 1
ATOM 654 O O . LEU A 1 86 ? 13.353 4.798 -11.287 1.00 80.06 86 LEU A O 1
ATOM 658 N N . GLN A 1 87 ? 13.073 3.984 -13.353 1.00 85.94 87 GLN A N 1
ATOM 659 C CA . GLN A 1 87 ? 11.622 3.887 -13.249 1.00 85.94 87 GLN A CA 1
ATOM 660 C C . GLN A 1 87 ? 11.187 2.751 -12.315 1.00 85.94 87 GLN A C 1
ATOM 662 O O . GLN A 1 87 ? 10.177 2.896 -11.626 1.00 85.94 87 GLN A O 1
ATOM 667 N N . TRP A 1 88 ? 11.960 1.667 -12.231 1.00 82.25 88 TRP A N 1
ATOM 668 C CA . TRP A 1 88 ? 11.739 0.577 -11.285 1.00 82.25 88 TRP A CA 1
ATOM 669 C C . TRP A 1 88 ? 11.804 1.073 -9.837 1.00 82.25 88 TRP A C 1
ATOM 671 O O . TRP A 1 88 ? 10.887 0.816 -9.055 1.00 82.25 88 TRP A O 1
ATOM 681 N N . ASP A 1 89 ? 12.817 1.874 -9.500 1.00 78.62 89 ASP A N 1
ATOM 682 C CA . ASP A 1 89 ? 12.965 2.465 -8.164 1.00 78.62 89 ASP A CA 1
ATOM 683 C C . ASP A 1 89 ? 11.796 3.398 -7.815 1.00 78.62 89 ASP A C 1
ATOM 685 O O . ASP A 1 89 ? 11.261 3.376 -6.697 1.00 78.62 89 ASP A O 1
ATOM 689 N N . LYS A 1 90 ? 11.335 4.189 -8.792 1.00 79.25 90 LYS A N 1
ATOM 690 C CA . LYS A 1 90 ? 10.149 5.044 -8.636 1.00 79.25 90 LYS A CA 1
ATOM 691 C C . LYS A 1 90 ? 8.880 4.222 -8.433 1.00 79.25 90 LYS A C 1
ATOM 693 O O . LYS A 1 90 ? 8.102 4.534 -7.534 1.00 79.25 90 LYS A O 1
ATOM 698 N N . ALA A 1 91 ? 8.678 3.165 -9.218 1.00 79.69 91 ALA A N 1
ATOM 699 C CA . ALA A 1 91 ? 7.530 2.273 -9.085 1.00 79.69 91 ALA A CA 1
ATOM 700 C C . ALA A 1 91 ? 7.536 1.547 -7.733 1.00 79.69 91 ALA A C 1
ATOM 702 O O . ALA A 1 91 ? 6.488 1.416 -7.097 1.00 79.69 91 ALA A O 1
ATOM 703 N N . TRP A 1 92 ? 8.710 1.137 -7.250 1.00 83.25 92 TRP A N 1
ATOM 704 C CA . TRP A 1 92 ? 8.873 0.527 -5.934 1.00 83.25 92 TRP A CA 1
ATOM 705 C C . TRP A 1 92 ? 8.515 1.496 -4.803 1.00 83.25 92 TRP A C 1
ATOM 707 O O . TRP A 1 92 ? 7.747 1.161 -3.897 1.00 83.25 92 TRP A O 1
ATOM 717 N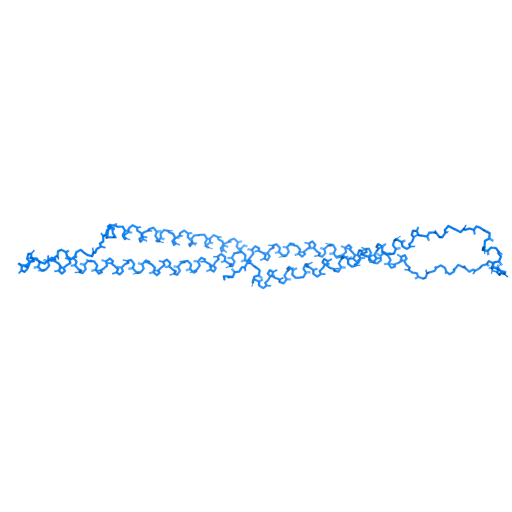 N . THR A 1 93 ? 9.008 2.729 -4.892 1.00 79.88 93 THR A N 1
ATOM 718 C CA . THR A 1 93 ? 8.701 3.795 -3.933 1.00 79.88 93 THR A CA 1
ATOM 719 C C . THR A 1 93 ? 7.207 4.132 -3.939 1.00 79.88 93 THR A C 1
ATOM 721 O O . THR A 1 93 ? 6.572 4.168 -2.882 1.00 79.88 93 THR A O 1
ATOM 724 N N . ALA A 1 94 ? 6.610 4.283 -5.124 1.00 77.12 94 ALA A N 1
ATOM 725 C CA . ALA A 1 94 ? 5.180 4.531 -5.286 1.00 77.12 94 ALA A CA 1
ATOM 726 C C . ALA A 1 94 ? 4.333 3.382 -4.716 1.00 77.12 94 ALA A C 1
ATOM 728 O O . ALA A 1 94 ? 3.368 3.630 -3.995 1.00 77.12 94 ALA A O 1
ATOM 729 N N . ARG A 1 95 ? 4.733 2.121 -4.940 1.00 85.50 95 ARG A N 1
ATOM 730 C CA . ARG A 1 95 ? 4.078 0.939 -4.354 1.00 85.50 95 ARG A CA 1
ATOM 731 C C . ARG A 1 95 ? 4.089 0.986 -2.830 1.00 85.50 95 ARG A C 1
ATOM 733 O O . ARG A 1 95 ? 3.067 0.719 -2.195 1.00 85.50 95 ARG A O 1
ATOM 740 N N . ARG A 1 96 ? 5.237 1.317 -2.235 1.00 79.25 96 ARG A N 1
ATOM 741 C CA . ARG A 1 96 ? 5.391 1.420 -0.779 1.00 79.25 96 ARG A CA 1
ATOM 742 C C . ARG A 1 96 ? 4.470 2.503 -0.208 1.00 79.25 96 ARG A C 1
ATOM 744 O O . ARG A 1 96 ? 3.748 2.243 0.755 1.00 79.25 96 ARG A O 1
ATOM 751 N N . TYR A 1 97 ? 4.419 3.680 -0.832 1.00 80.06 97 TYR A N 1
ATOM 752 C CA . TYR A 1 97 ? 3.535 4.766 -0.400 1.00 80.06 97 TYR A CA 1
ATOM 753 C C . TYR A 1 97 ? 2.048 4.469 -0.605 1.00 80.06 97 TYR A C 1
ATOM 755 O O . TYR A 1 97 ? 1.253 4.767 0.292 1.00 80.06 97 TYR A O 1
ATOM 763 N N . ALA A 1 98 ? 1.675 3.826 -1.712 1.00 80.50 98 ALA A N 1
ATOM 764 C CA . ALA A 1 98 ? 0.322 3.326 -1.937 1.00 80.50 98 ALA A CA 1
ATOM 765 C C . ALA A 1 98 ? -0.097 2.345 -0.828 1.00 80.50 98 ALA A C 1
ATOM 767 O O . ALA A 1 98 ? -1.198 2.452 -0.286 1.00 80.50 98 ALA A O 1
ATOM 768 N N . GLY A 1 99 ? 0.809 1.453 -0.409 1.00 78.56 99 GLY A N 1
ATOM 769 C CA . GLY A 1 99 ? 0.590 0.534 0.711 1.00 78.56 99 GLY A CA 1
ATOM 770 C C . GLY A 1 99 ? 0.306 1.256 2.025 1.00 78.56 99 GLY A C 1
ATOM 771 O O . GLY A 1 99 ? -0.674 0.942 2.700 1.00 78.56 99 GLY A O 1
ATOM 772 N N . TYR A 1 100 ? 1.093 2.283 2.356 1.00 77.19 100 TYR A N 1
ATOM 773 C CA . TYR A 1 100 ? 0.846 3.091 3.553 1.00 77.19 100 TYR A CA 1
ATOM 774 C C . TYR A 1 100 ? -0.476 3.860 3.493 1.00 77.19 100 TYR A C 1
ATOM 776 O O . TYR A 1 100 ? -1.177 3.949 4.501 1.00 77.19 100 TYR A O 1
ATOM 784 N N . ARG A 1 101 ? -0.850 4.407 2.328 1.00 78.56 101 ARG A N 1
ATOM 785 C CA . ARG A 1 101 ? -2.141 5.092 2.148 1.00 78.56 101 ARG A CA 1
ATOM 786 C C . ARG A 1 101 ? -3.317 4.132 2.326 1.00 78.56 101 ARG A C 1
ATOM 788 O O . ARG A 1 101 ? -4.270 4.471 3.029 1.00 78.56 101 ARG A O 1
ATOM 795 N N . LEU A 1 102 ? -3.233 2.940 1.737 1.00 82.31 102 LEU A N 1
ATOM 796 C CA . LEU A 1 102 ? -4.255 1.903 1.862 1.00 82.31 102 LEU A CA 1
ATOM 797 C C . LEU A 1 102 ? -4.399 1.438 3.317 1.00 82.31 102 LEU A C 1
ATOM 799 O O . LEU A 1 102 ? -5.514 1.358 3.833 1.00 82.31 102 LEU A O 1
ATOM 803 N N . PHE A 1 103 ? -3.274 1.195 3.996 1.00 77.75 103 PHE A N 1
ATOM 804 C CA . PHE A 1 103 ? -3.258 0.853 5.415 1.00 77.75 103 PHE A CA 1
ATOM 805 C C . PHE A 1 103 ? -3.923 1.944 6.259 1.00 77.75 103 PHE A C 1
ATOM 807 O O . PHE A 1 103 ? -4.816 1.637 7.041 1.00 77.75 103 PHE A O 1
ATOM 814 N N . ALA A 1 104 ? -3.562 3.215 6.061 1.00 73.94 104 ALA A N 1
ATOM 815 C CA . ALA A 1 104 ? -4.146 4.329 6.805 1.00 73.94 104 ALA A CA 1
ATOM 816 C C . ALA A 1 104 ? -5.663 4.470 6.574 1.00 73.94 104 ALA A C 1
ATOM 818 O O . ALA A 1 104 ? -6.409 4.695 7.526 1.00 73.94 104 ALA A O 1
ATOM 819 N N . GLN A 1 105 ? -6.146 4.295 5.337 1.00 79.06 105 GLN A N 1
ATOM 820 C CA . GLN A 1 105 ? -7.586 4.306 5.045 1.00 79.06 105 GLN A CA 1
ATOM 821 C C . GLN A 1 105 ? -8.321 3.148 5.727 1.00 79.06 105 GLN A C 1
ATOM 823 O O . GLN A 1 105 ? -9.361 3.359 6.355 1.00 79.06 105 GLN A O 1
ATOM 828 N N . ASN A 1 106 ? -7.778 1.934 5.633 1.00 80.62 106 ASN A N 1
ATOM 829 C CA . ASN A 1 106 ? -8.379 0.754 6.250 1.00 80.62 106 ASN A CA 1
ATOM 830 C C . ASN A 1 106 ? -8.357 0.847 7.779 1.00 80.62 106 ASN A C 1
ATOM 832 O O . ASN A 1 106 ? -9.355 0.531 8.422 1.00 80.62 106 ASN A O 1
ATOM 836 N N . ALA A 1 107 ? -7.268 1.355 8.354 1.00 75.19 107 ALA A N 1
ATOM 837 C CA . ALA A 1 107 ? -7.152 1.622 9.779 1.00 75.19 107 ALA A CA 1
ATOM 838 C C . ALA A 1 107 ? -8.165 2.677 10.241 1.00 75.19 107 ALA A C 1
ATOM 840 O O . ALA A 1 107 ? -8.846 2.460 11.237 1.00 75.19 107 ALA A O 1
ATOM 841 N N . GLY A 1 108 ? -8.349 3.772 9.497 1.00 74.69 108 GLY A N 1
ATOM 842 C CA . GLY A 1 108 ? -9.366 4.781 9.808 1.00 74.69 108 GLY A CA 1
ATOM 843 C C . GLY A 1 108 ? -10.795 4.222 9.768 1.00 74.69 108 GLY A C 1
ATOM 844 O O . GLY A 1 108 ? -11.616 4.548 10.625 1.00 74.69 108 GLY A O 1
ATOM 845 N N . ASN A 1 109 ? -11.097 3.334 8.817 1.00 78.12 109 ASN A N 1
ATOM 846 C CA . ASN A 1 109 ? -12.384 2.635 8.770 1.00 78.12 109 ASN A CA 1
ATOM 847 C C . ASN A 1 109 ? -12.556 1.672 9.950 1.00 78.12 109 ASN A C 1
ATOM 849 O O . ASN A 1 109 ? -13.620 1.660 10.571 1.00 78.12 109 ASN A O 1
ATOM 853 N N . HIS A 1 110 ? -11.509 0.919 10.294 1.00 73.25 110 HIS A N 1
ATOM 854 C CA . HIS A 1 110 ? -11.510 0.049 11.464 1.00 73.25 110 HIS A CA 1
ATOM 855 C C . HIS A 1 110 ? -11.741 0.862 12.740 1.00 73.25 110 HIS A C 1
ATOM 857 O O . HIS A 1 110 ? -12.626 0.525 13.513 1.00 73.25 110 HIS A O 1
ATOM 863 N N . GLN A 1 111 ? -11.033 1.976 12.935 1.00 75.31 111 GLN A N 1
ATOM 864 C CA . GLN A 1 111 ? -11.200 2.847 14.101 1.00 75.31 111 GLN A CA 1
ATOM 865 C C . GLN A 1 111 ? -12.628 3.385 14.231 1.00 75.31 111 GLN A C 1
ATOM 867 O O . GLN A 1 111 ? -13.180 3.382 15.331 1.00 75.31 111 GLN A O 1
ATOM 872 N N . LYS A 1 112 ? -13.252 3.805 13.121 1.00 77.88 112 LYS A N 1
ATOM 873 C CA . LYS A 1 112 ? -14.659 4.243 13.108 1.00 77.88 112 LYS A CA 1
ATOM 874 C C . LYS A 1 112 ? -15.612 3.116 13.501 1.00 77.88 112 LYS A C 1
ATOM 876 O O . LYS A 1 112 ? -16.531 3.346 14.285 1.00 77.88 112 LYS A O 1
ATOM 881 N N . LEU A 1 113 ? -15.397 1.909 12.975 1.00 75.12 113 LEU A N 1
ATOM 882 C CA . LEU A 1 113 ? -16.207 0.740 13.314 1.00 75.12 113 LEU A CA 1
ATOM 883 C C . LEU A 1 113 ? -16.056 0.373 14.795 1.00 75.12 113 LEU A C 1
ATOM 885 O O . LEU A 1 113 ? -17.058 0.224 15.488 1.00 75.12 113 LEU A O 1
ATOM 889 N N . THR A 1 114 ? -14.823 0.301 15.298 1.00 72.75 114 THR A N 1
ATOM 890 C CA . THR A 1 114 ? -14.528 0.001 16.704 1.00 72.75 114 THR A CA 1
ATOM 891 C C . THR A 1 114 ? -15.140 1.045 17.635 1.00 72.75 114 THR A C 1
ATOM 893 O O . THR A 1 114 ? -15.778 0.682 18.615 1.00 72.75 114 THR A O 1
ATOM 896 N N . ALA A 1 115 ? -15.034 2.339 17.310 1.00 75.75 115 ALA A N 1
ATOM 897 C CA . ALA A 1 115 ? -15.663 3.403 18.094 1.00 75.75 115 ALA A CA 1
ATOM 898 C C . ALA A 1 115 ? -17.194 3.263 18.148 1.00 75.75 115 ALA A C 1
ATOM 900 O O . ALA A 1 115 ? -17.793 3.464 19.202 1.00 75.75 115 ALA A O 1
ATOM 901 N N . ARG A 1 116 ? -17.829 2.875 17.033 1.00 80.25 116 ARG A N 1
ATOM 902 C CA . ARG A 1 116 ? -19.273 2.616 16.992 1.00 80.25 116 ARG A CA 1
ATOM 903 C C . ARG A 1 116 ? -19.666 1.410 17.849 1.00 80.25 116 ARG A C 1
ATOM 905 O O . ARG A 1 116 ? -20.677 1.481 18.539 1.00 80.25 116 ARG A O 1
ATOM 912 N N . LEU A 1 117 ? -18.878 0.335 17.822 1.00 74.81 117 LEU A N 1
ATOM 913 C CA . LEU A 1 117 ? -19.113 -0.851 18.652 1.00 74.81 117 LEU A CA 1
ATOM 914 C C . LEU A 1 117 ? -18.962 -0.543 20.146 1.00 74.81 117 LEU A C 1
ATOM 916 O O . LEU A 1 117 ? -19.806 -0.965 20.928 1.00 74.81 117 LEU A O 1
ATOM 920 N N . VAL A 1 118 ? -17.952 0.245 20.530 1.00 76.19 118 VAL A N 1
ATOM 921 C CA . VAL A 1 118 ? -17.781 0.710 21.918 1.00 76.19 118 VAL A CA 1
ATOM 922 C C . VAL A 1 118 ? -18.987 1.539 22.367 1.00 76.19 118 VAL A C 1
ATOM 924 O O . VAL A 1 118 ? -19.558 1.251 23.410 1.00 76.19 118 VAL A O 1
ATOM 927 N N . ALA A 1 119 ? -19.457 2.487 21.549 1.00 79.75 119 ALA A N 1
ATOM 928 C CA . ALA A 1 119 ? -20.643 3.283 21.882 1.00 79.75 119 ALA A CA 1
ATOM 929 C C . ALA A 1 119 ? -21.919 2.428 22.036 1.00 79.75 119 ALA A C 1
ATOM 931 O O . ALA A 1 119 ? -22.749 2.693 22.904 1.00 79.75 119 ALA A O 1
ATOM 932 N N . MET A 1 120 ? -22.080 1.386 21.211 1.00 79.19 120 MET A N 1
ATOM 933 C CA . MET A 1 120 ? -23.179 0.424 21.355 1.00 79.19 120 MET A CA 1
ATOM 934 C C . MET A 1 120 ? -23.055 -0.399 22.643 1.00 79.19 120 MET A C 1
ATOM 936 O O . MET A 1 120 ? -24.057 -0.603 23.325 1.00 79.19 120 MET A O 1
ATOM 940 N N . ALA A 1 121 ? -21.845 -0.841 22.995 1.00 74.56 121 ALA A N 1
ATOM 941 C CA . ALA A 1 121 ? -21.585 -1.552 24.244 1.00 74.56 121 ALA A CA 1
ATOM 942 C C . ALA A 1 121 ? -21.900 -0.678 25.469 1.00 74.56 121 ALA A C 1
ATOM 944 O O . ALA A 1 121 ? -22.609 -1.132 26.365 1.00 74.56 121 ALA A O 1
ATOM 945 N N . ASP A 1 122 ? -21.461 0.584 25.471 1.00 79.50 122 ASP A N 1
ATOM 946 C CA . ASP A 1 122 ? -21.753 1.549 26.538 1.00 79.50 122 ASP A CA 1
ATOM 947 C C . ASP A 1 122 ? -23.270 1.761 26.700 1.00 79.50 122 ASP A C 1
ATOM 949 O O . ASP A 1 122 ? -23.795 1.697 27.810 1.00 79.50 122 ASP A O 1
ATOM 953 N N . SER A 1 123 ? -24.005 1.917 25.592 1.00 83.62 123 SER A N 1
ATOM 954 C CA . SER A 1 123 ? -25.468 2.057 25.628 1.00 83.62 123 SER A CA 1
ATOM 955 C C . SER A 1 123 ? -26.175 0.823 26.198 1.00 83.62 123 SER A C 1
ATOM 957 O O . SER A 1 123 ? -27.158 0.971 26.923 1.00 83.62 123 SER A O 1
ATOM 959 N N . LEU A 1 124 ? -25.700 -0.387 25.884 1.00 79.12 124 LEU A N 1
ATOM 960 C CA . LEU A 1 124 ? -26.256 -1.626 26.437 1.00 79.12 124 LEU A CA 1
ATOM 961 C C . LEU A 1 124 ? -25.965 -1.761 27.934 1.00 79.12 124 LEU A C 1
ATOM 963 O O . LEU A 1 124 ? -26.817 -2.246 28.678 1.00 79.12 124 LEU A O 1
ATOM 967 N N . ILE A 1 125 ? -24.783 -1.328 28.379 1.00 77.50 125 ILE A N 1
ATOM 968 C CA . ILE A 1 125 ? -24.418 -1.305 29.798 1.00 77.50 125 ILE A CA 1
ATOM 969 C C . ILE A 1 125 ? -25.351 -0.364 30.571 1.00 77.50 125 ILE A C 1
ATOM 971 O O . ILE A 1 125 ? -25.868 -0.762 31.614 1.00 77.50 125 ILE A O 1
ATOM 975 N N . GLU A 1 126 ? -25.610 0.843 30.062 1.00 83.19 126 GLU A N 1
ATOM 976 C CA . GLU A 1 126 ? -26.514 1.800 30.718 1.00 83.19 126 GLU A CA 1
ATOM 977 C C . GLU A 1 126 ? -27.962 1.299 30.772 1.00 83.19 126 GLU A C 1
ATOM 979 O O . GLU A 1 126 ? -28.552 1.273 31.851 1.00 83.19 126 GLU A O 1
ATOM 984 N N . LEU A 1 127 ? -28.504 0.778 29.665 1.00 80.75 127 LEU A N 1
ATOM 985 C CA . LEU A 1 127 ? -29.846 0.175 29.656 1.00 80.75 127 LEU A CA 1
ATOM 986 C C . LEU A 1 127 ? -29.973 -0.968 30.672 1.00 80.75 127 LEU A C 1
ATOM 988 O O . LEU A 1 127 ? -31.005 -1.121 31.321 1.00 80.75 127 LEU A O 1
ATOM 992 N N . ASN A 1 128 ? -28.920 -1.769 30.844 1.00 76.75 128 ASN A N 1
ATOM 993 C CA . ASN A 1 128 ? -28.918 -2.845 31.830 1.00 76.75 128 ASN A CA 1
ATOM 994 C C . ASN A 1 128 ? -28.929 -2.299 33.269 1.00 76.75 128 ASN A C 1
ATOM 996 O O . ASN A 1 128 ? -29.645 -2.824 34.118 1.00 76.75 128 ASN A O 1
ATOM 1000 N N . LYS A 1 129 ? -28.203 -1.208 33.552 1.00 80.75 129 LYS A N 1
ATOM 1001 C CA . LYS A 1 129 ? -28.255 -0.535 34.864 1.00 80.75 129 LYS A CA 1
ATOM 1002 C C . LYS A 1 129 ? -29.642 0.034 35.162 1.00 80.75 129 LYS A C 1
ATOM 1004 O O . LYS A 1 129 ? -30.137 -0.132 36.280 1.00 80.75 129 LYS A O 1
ATOM 1009 N N . GLU A 1 130 ? -30.275 0.682 34.185 1.00 82.69 130 GLU A N 1
ATOM 1010 C CA . GLU A 1 130 ? -31.643 1.202 34.316 1.00 82.69 130 GLU A CA 1
ATOM 1011 C C . GLU A 1 130 ? -32.623 0.069 34.625 1.00 82.69 130 GLU A C 1
ATOM 1013 O O . GLU A 1 130 ? -33.399 0.142 35.578 1.00 82.69 130 GLU A O 1
ATOM 1018 N N . LEU A 1 131 ? -32.512 -1.031 33.885 1.00 78.81 131 LEU A N 1
ATOM 1019 C CA . LEU A 1 131 ? -33.378 -2.185 34.045 1.00 78.81 131 LEU A CA 1
ATOM 1020 C C . LEU A 1 131 ? -33.170 -2.883 35.398 1.00 78.81 131 LEU A C 1
ATOM 1022 O O . LEU A 1 131 ? -34.144 -3.225 36.068 1.00 78.81 131 LEU A O 1
ATOM 1026 N N . GLN A 1 132 ? -31.926 -3.017 35.871 1.00 76.44 132 GLN A N 1
ATOM 1027 C CA . GLN A 1 132 ? -31.631 -3.492 37.230 1.00 76.44 132 GLN A CA 1
ATOM 1028 C C . GLN A 1 132 ? -32.228 -2.580 38.309 1.00 76.44 132 GLN A C 1
ATOM 1030 O O . GLN A 1 132 ? -32.684 -3.066 39.346 1.00 76.44 132 GLN A O 1
ATOM 1035 N N . THR A 1 133 ? -32.216 -1.267 38.083 1.00 82.88 133 THR A N 1
ATOM 1036 C CA . THR A 1 133 ? -32.770 -0.280 39.018 1.00 82.88 133 THR A CA 1
ATOM 1037 C C . THR A 1 133 ? -34.287 -0.412 39.102 1.00 82.88 133 THR A C 1
ATOM 1039 O O . THR A 1 133 ? -34.830 -0.510 40.203 1.00 82.88 133 THR A O 1
ATOM 1042 N N . GLU A 1 134 ? -34.966 -0.510 37.960 1.00 81.50 134 GLU A N 1
ATOM 1043 C CA . GLU A 1 134 ? -36.418 -0.691 37.923 1.00 81.50 134 GLU A CA 1
ATOM 1044 C C . GLU A 1 134 ? -36.833 -2.060 38.478 1.00 81.50 134 GLU A C 1
ATOM 1046 O O . GLU A 1 134 ? -37.790 -2.157 39.239 1.00 81.50 134 GLU A O 1
ATOM 1051 N N . THR A 1 135 ? -36.048 -3.109 38.217 1.00 75.12 135 THR A N 1
ATOM 1052 C CA . THR A 1 135 ? -36.273 -4.437 38.809 1.00 75.12 135 THR A CA 1
ATOM 1053 C C . THR A 1 135 ? -36.201 -4.374 40.339 1.00 75.12 135 THR A C 1
ATOM 1055 O O . THR A 1 135 ? -37.107 -4.851 41.019 1.00 75.12 135 THR A O 1
ATOM 1058 N N . LYS A 1 136 ? -35.174 -3.721 40.910 1.00 79.56 136 LYS A N 1
ATOM 1059 C CA . LYS A 1 136 ? -35.071 -3.502 42.368 1.00 79.56 136 LYS A CA 1
ATOM 1060 C C . LYS A 1 136 ? -36.258 -2.708 42.917 1.00 79.56 136 LYS A C 1
ATOM 1062 O O . LYS A 1 136 ? -36.732 -3.004 44.012 1.00 79.56 136 LYS A O 1
ATOM 1067 N N . ARG A 1 137 ? -36.738 -1.712 42.169 1.00 82.12 137 ARG A N 1
ATOM 1068 C CA . ARG A 1 137 ? -37.904 -0.905 42.541 1.00 82.12 137 ARG A CA 1
ATOM 1069 C C . ARG A 1 137 ? -39.186 -1.738 42.577 1.00 82.12 137 ARG A C 1
ATOM 1071 O O . ARG A 1 137 ? -39.937 -1.618 43.538 1.00 82.12 137 ARG A O 1
ATOM 1078 N N . LEU A 1 138 ? -39.419 -2.588 41.576 1.00 76.69 138 LEU A N 1
ATOM 1079 C CA . LEU A 1 138 ? -40.575 -3.490 41.528 1.00 76.69 138 LEU A CA 1
ATOM 1080 C C . LEU A 1 138 ? -40.571 -4.480 42.701 1.00 76.69 138 LEU A C 1
ATOM 1082 O O . LEU A 1 138 ? -41.595 -4.625 43.367 1.00 76.69 138 LEU A O 1
ATOM 1086 N N . TYR A 1 139 ? -39.415 -5.072 43.021 1.00 75.56 139 TYR A N 1
ATOM 1087 C CA . TYR A 1 139 ? -39.270 -5.918 44.212 1.00 75.56 139 TYR A CA 1
ATOM 1088 C C . TYR A 1 139 ? -39.573 -5.154 45.509 1.00 75.56 139 TYR A C 1
ATOM 1090 O O . TYR A 1 139 ? -40.296 -5.651 46.366 1.00 75.56 139 TYR A O 1
ATOM 1098 N N . ALA A 1 140 ? -39.090 -3.915 45.653 1.00 77.75 140 ALA A N 1
ATOM 1099 C CA . ALA A 1 140 ? -39.380 -3.091 46.832 1.00 77.75 140 ALA A CA 1
ATOM 1100 C C . ALA A 1 140 ? -40.876 -2.742 46.987 1.00 77.75 140 ALA A C 1
ATOM 1102 O O . ALA A 1 140 ? -41.321 -2.430 48.090 1.00 77.75 140 ALA A O 1
ATOM 1103 N N . LEU A 1 141 ? -41.650 -2.795 45.900 1.00 83.81 141 LEU A N 1
ATOM 1104 C CA . LEU A 1 141 ? -43.100 -2.584 45.889 1.00 83.81 141 LEU A CA 1
ATOM 1105 C C . LEU A 1 141 ? -43.904 -3.875 46.138 1.00 83.81 141 LEU A C 1
ATOM 1107 O O . LEU A 1 141 ? -45.131 -3.838 46.071 1.00 83.81 141 LEU A O 1
ATOM 1111 N N . GLY A 1 142 ? -43.242 -5.001 46.431 1.00 77.31 142 GLY A N 1
ATOM 1112 C CA . GLY A 1 142 ? -43.890 -6.286 46.715 1.00 77.31 142 GLY A CA 1
ATOM 1113 C C . GLY A 1 142 ? -44.370 -7.037 45.470 1.00 77.31 142 GLY A C 1
ATOM 1114 O O . GLY A 1 142 ? -45.204 -7.933 45.578 1.00 77.31 142 GLY A O 1
ATOM 1115 N N . CYS A 1 143 ? -43.881 -6.676 44.278 1.00 68.94 143 CYS A N 1
ATOM 1116 C CA . CYS A 1 143 ? -44.080 -7.481 43.072 1.00 68.94 143 CYS A CA 1
ATOM 1117 C C . CYS A 1 143 ? -43.055 -8.624 43.034 1.00 68.94 143 CYS A C 1
ATOM 1119 O O . CYS A 1 143 ? -42.090 -8.570 42.274 1.00 68.94 143 CYS A O 1
ATOM 1121 N N . ASP A 1 144 ? -43.273 -9.653 43.853 1.00 63.91 144 ASP A N 1
ATOM 1122 C CA . ASP A 1 144 ? -42.387 -10.826 43.946 1.00 63.91 144 ASP A CA 1
ATOM 1123 C C . ASP A 1 144 ? -42.459 -11.735 42.701 1.00 63.91 144 ASP A C 1
ATOM 1125 O O . ASP A 1 144 ? -41.511 -12.458 42.405 1.00 63.91 144 ASP A O 1
ATOM 1129 N N . ASP A 1 145 ? -43.553 -11.639 41.934 1.00 57.84 145 ASP A N 1
ATOM 1130 C CA . ASP A 1 145 ? -43.769 -12.342 40.659 1.00 57.84 145 ASP A CA 1
ATOM 1131 C C . ASP A 1 145 ? -43.269 -11.554 39.437 1.00 57.84 145 ASP A C 1
ATOM 1133 O O . ASP A 1 145 ? -43.490 -11.970 38.294 1.00 57.84 145 ASP A O 1
ATOM 1137 N N . ALA A 1 146 ? -42.609 -10.403 39.631 1.00 53.19 146 ALA A N 1
ATOM 1138 C CA . ALA A 1 146 ? -41.924 -9.760 38.520 1.00 53.19 146 ALA A CA 1
ATOM 1139 C C . ALA A 1 146 ? -40.886 -10.770 38.009 1.00 53.19 146 ALA A C 1
ATOM 1141 O O . ALA A 1 146 ? -39.988 -11.129 38.780 1.00 53.19 146 ALA A O 1
ATOM 1142 N N . PRO A 1 147 ? -40.979 -11.263 36.751 1.00 53.44 147 PRO A N 1
ATOM 1143 C CA . PRO A 1 147 ? -39.921 -12.108 36.225 1.00 53.44 147 PRO A CA 1
ATOM 1144 C C . PRO A 1 147 ? -38.641 -11.329 36.472 1.00 53.44 147 PRO A C 1
ATOM 1146 O O . PRO A 1 147 ? -38.628 -10.122 36.231 1.00 53.44 147 PRO A O 1
ATOM 1149 N N . ALA A 1 148 ? -37.602 -11.959 37.023 1.00 53.94 148 ALA A N 1
ATOM 1150 C CA . ALA A 1 148 ? -36.291 -11.343 37.003 1.00 53.94 148 ALA A CA 1
ATOM 1151 C C . ALA A 1 148 ? -36.053 -11.024 35.528 1.00 53.94 148 ALA A C 1
ATOM 1153 O O . ALA A 1 148 ? -35.780 -11.938 34.748 1.00 53.94 148 ALA A O 1
ATOM 1154 N N . ILE A 1 149 ? -36.292 -9.770 35.121 1.00 50.12 149 ILE A N 1
ATOM 1155 C CA . ILE A 1 149 ? -36.123 -9.314 33.751 1.00 50.12 149 ILE A CA 1
ATOM 1156 C C . ILE A 1 149 ? -34.612 -9.231 33.623 1.00 50.12 149 ILE A C 1
ATOM 1158 O O . ILE A 1 149 ? -33.984 -8.190 33.664 1.00 50.12 149 ILE A O 1
ATOM 1162 N N . GLN A 1 150 ? -33.969 -10.381 33.595 1.00 49.31 150 GLN A N 1
ATOM 1163 C CA . GLN A 1 150 ? -32.664 -10.495 33.034 1.00 49.31 150 GLN A CA 1
ATOM 1164 C C . GLN A 1 150 ? -32.971 -10.445 31.549 1.00 49.31 150 GLN A C 1
ATOM 1166 O O . GLN A 1 150 ? -33.722 -11.275 31.028 1.00 49.31 150 GLN A O 1
ATOM 1171 N N . PHE A 1 151 ? -32.422 -9.442 30.861 1.00 46.59 151 PHE A N 1
ATOM 1172 C CA . PHE A 1 151 ? -32.149 -9.598 29.435 1.00 46.59 151 PHE A CA 1
ATOM 1173 C C . PHE A 1 151 ? -31.693 -11.050 29.226 1.00 46.59 151 PHE A C 1
ATOM 1175 O O . PHE A 1 151 ? -30.926 -11.523 30.065 1.00 46.59 151 PHE A O 1
ATOM 1182 N N . PRO A 1 152 ? -32.149 -11.785 28.198 1.00 49.25 152 PRO A N 1
ATOM 1183 C CA . PRO A 1 152 ? -31.655 -13.131 27.927 1.00 49.25 152 PRO A CA 1
ATOM 1184 C C . PRO A 1 152 ? -30.166 -13.024 27.567 1.00 49.25 152 PRO A C 1
ATOM 1186 O O . PRO A 1 152 ? -29.766 -12.942 26.411 1.00 49.25 152 PRO A O 1
ATOM 1189 N N . SER A 1 153 ? -29.335 -12.911 28.594 1.00 50.09 153 SER A N 1
ATOM 1190 C CA . SER A 1 153 ? -27.949 -12.496 28.557 1.00 50.09 153 SER A CA 1
ATOM 1191 C C . SER A 1 153 ? -27.158 -13.691 29.034 1.00 50.09 153 SER A C 1
ATOM 1193 O O . SER A 1 153 ? -26.696 -13.732 30.171 1.00 50.09 153 SER A O 1
ATOM 1195 N N . PHE A 1 154 ? -27.026 -14.697 28.172 1.00 50.41 154 PHE A N 1
ATOM 1196 C CA . PHE A 1 154 ? -26.025 -15.744 28.351 1.00 50.41 154 PHE A CA 1
ATOM 1197 C C . PHE A 1 154 ? -24.641 -15.078 28.420 1.00 50.41 154 PHE A C 1
ATOM 1199 O O . PHE A 1 154 ? -24.031 -14.790 27.394 1.00 50.41 154 PHE A O 1
ATOM 1206 N N . GLY A 1 155 ? -24.187 -14.731 29.628 1.00 57.09 155 GLY A N 1
ATOM 1207 C CA . GLY A 1 155 ? -22.889 -14.109 29.907 1.00 57.09 155 GLY A CA 1
ATOM 1208 C C . GLY A 1 155 ? -22.657 -12.716 29.306 1.00 57.09 155 GLY A C 1
ATOM 1209 O O . GLY A 1 155 ? -21.585 -12.157 29.504 1.00 57.09 155 GLY A O 1
ATOM 1210 N N . LEU A 1 156 ? -23.616 -12.131 28.575 1.00 57.16 156 LEU A N 1
ATOM 1211 C CA . LEU A 1 156 ? -23.446 -10.835 27.902 1.00 57.16 156 LEU A CA 1
ATOM 1212 C C . LEU A 1 156 ? -23.154 -9.707 28.893 1.00 57.16 156 LEU A C 1
ATOM 1214 O O . LEU A 1 156 ? -22.272 -8.903 28.635 1.00 57.16 156 LEU A O 1
ATOM 1218 N N . THR A 1 157 ? -23.828 -9.677 30.040 1.00 61.88 157 THR A N 1
ATOM 1219 C CA . THR A 1 157 ? -23.643 -8.647 31.074 1.00 61.88 157 THR A CA 1
ATOM 1220 C C . THR A 1 157 ? -22.242 -8.670 31.688 1.00 61.88 157 THR A C 1
ATOM 1222 O O . THR A 1 157 ? -21.672 -7.624 31.974 1.00 61.88 157 THR A O 1
ATOM 1225 N N . GLU A 1 158 ? -21.672 -9.863 31.851 1.00 68.44 158 GLU A N 1
ATOM 1226 C CA . GLU A 1 158 ? -20.329 -10.075 32.404 1.00 68.44 158 GLU A CA 1
ATOM 1227 C C . GLU A 1 158 ? -19.242 -9.868 31.340 1.00 68.44 158 GLU A C 1
ATOM 1229 O O . GLU A 1 158 ? -18.152 -9.386 31.640 1.00 68.44 158 GLU A O 1
ATOM 1234 N N . ARG A 1 159 ? -19.539 -10.208 30.077 1.00 67.56 159 ARG A N 1
ATOM 1235 C CA . ARG A 1 159 ? -18.593 -10.130 28.953 1.00 67.56 159 ARG A CA 1
ATOM 1236 C C . ARG A 1 159 ? -18.566 -8.777 28.248 1.00 67.56 159 ARG A C 1
ATOM 1238 O O . ARG A 1 159 ? -17.541 -8.445 27.666 1.00 67.56 159 ARG A O 1
ATOM 1245 N N . LEU A 1 160 ? -19.642 -7.991 28.295 1.00 70.00 160 LEU A N 1
ATOM 1246 C CA . LEU A 1 160 ? -19.733 -6.673 27.648 1.00 70.00 160 LEU A CA 1
ATOM 1247 C C . LEU A 1 160 ? -18.620 -5.707 28.087 1.00 70.00 160 LEU A C 1
ATOM 1249 O O . LEU A 1 160 ? -17.985 -5.131 27.205 1.00 70.00 160 LEU A O 1
ATOM 1253 N N . PRO A 1 161 ? -18.325 -5.553 29.395 1.00 74.75 161 PRO A N 1
ATOM 1254 C CA . PRO A 1 161 ? -17.208 -4.724 29.847 1.00 74.75 161 PRO A CA 1
ATOM 1255 C C . PRO A 1 161 ? -15.858 -5.225 29.322 1.00 74.75 161 PRO A C 1
ATOM 1257 O O . PRO A 1 161 ? -15.042 -4.438 28.856 1.00 74.75 161 PRO A O 1
ATOM 1260 N N . TYR A 1 162 ? -15.652 -6.544 29.309 1.00 77.81 162 TYR A N 1
ATOM 1261 C CA . TYR A 1 162 ? -14.423 -7.142 28.792 1.00 77.81 162 TYR A CA 1
ATOM 1262 C C . TYR A 1 162 ? -14.248 -6.896 27.284 1.00 77.81 162 TYR A C 1
ATOM 1264 O O . TYR A 1 162 ? -13.186 -6.464 26.844 1.00 77.81 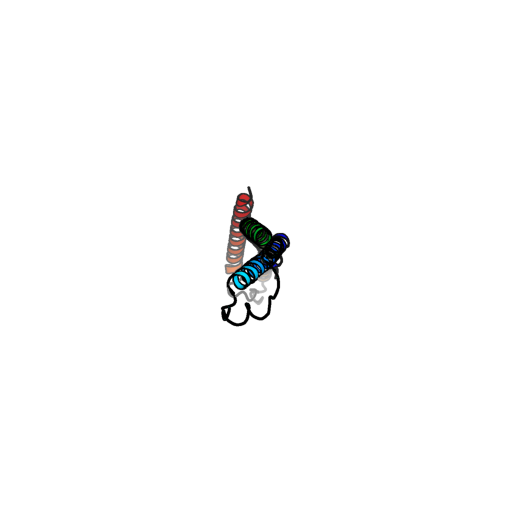162 TYR A O 1
ATOM 1272 N N . TRP A 1 163 ? -15.301 -7.101 26.487 1.00 72.69 163 TRP A N 1
ATOM 1273 C CA . TRP A 1 163 ? -15.277 -6.815 25.048 1.00 72.69 163 TRP A CA 1
ATOM 1274 C C . TRP A 1 163 ? -15.070 -5.332 24.751 1.00 72.69 163 TRP A C 1
ATOM 1276 O O . TRP A 1 163 ? -14.384 -4.992 23.791 1.00 72.69 163 TRP A O 1
ATOM 1286 N N . ARG A 1 164 ? -15.644 -4.441 25.565 1.00 79.44 164 ARG A N 1
ATOM 1287 C CA . ARG A 1 164 ? -15.414 -2.996 25.468 1.00 79.44 164 ARG A CA 1
ATOM 1288 C C . ARG A 1 164 ? -13.927 -2.671 25.626 1.00 79.44 164 ARG A C 1
ATOM 1290 O O . ARG A 1 164 ? -13.378 -1.960 24.785 1.00 79.44 164 ARG A O 1
ATOM 1297 N N . ASP A 1 165 ? -13.287 -3.211 26.659 1.00 79.38 165 ASP A N 1
ATOM 1298 C CA . ASP A 1 165 ? -11.870 -2.967 26.937 1.00 79.38 165 ASP A CA 1
ATOM 1299 C C . ASP A 1 165 ? -10.967 -3.571 25.847 1.00 79.38 165 ASP A C 1
ATOM 1301 O O . ASP A 1 165 ? -10.060 -2.901 25.353 1.00 79.38 165 ASP A O 1
ATOM 1305 N N . GLU A 1 166 ? -11.274 -4.782 25.372 1.00 75.81 166 GLU A N 1
ATOM 1306 C CA . GLU A 1 166 ? -10.558 -5.419 24.260 1.00 75.81 166 GLU A CA 1
ATOM 1307 C C . GLU A 1 166 ? -10.659 -4.596 22.961 1.00 75.81 166 GLU A C 1
ATOM 1309 O O . GLU A 1 166 ? -9.662 -4.385 22.264 1.00 75.81 166 GLU A O 1
ATOM 1314 N N . LEU A 1 167 ? -11.846 -4.066 22.646 1.00 73.94 167 LEU A N 1
ATOM 1315 C CA . LEU A 1 167 ? -12.053 -3.176 21.500 1.00 73.94 167 LEU A CA 1
ATOM 1316 C C . LEU A 1 167 ? -11.296 -1.848 21.665 1.00 73.94 167 LEU A C 1
ATOM 1318 O O . LEU A 1 167 ? -10.729 -1.338 20.693 1.00 73.94 167 LEU A O 1
ATOM 1322 N N . GLU A 1 168 ? -11.246 -1.278 22.871 1.00 77.81 168 GLU A N 1
ATOM 1323 C CA . GLU A 1 168 ? -10.434 -0.090 23.151 1.00 77.81 168 GLU A CA 1
ATOM 1324 C C . GLU A 1 168 ? -8.936 -0.357 22.956 1.00 77.81 168 GLU A C 1
ATOM 1326 O O . GLU A 1 168 ? -8.240 0.466 22.350 1.00 77.81 168 GLU A O 1
ATOM 1331 N N . ASP A 1 169 ? -8.438 -1.504 23.410 1.00 80.94 169 ASP A N 1
ATOM 1332 C CA . ASP A 1 169 ? -7.038 -1.891 23.249 1.00 80.94 169 ASP A CA 1
ATOM 1333 C C . ASP A 1 169 ? -6.681 -2.146 21.783 1.00 80.94 169 ASP A C 1
ATOM 1335 O O . ASP A 1 169 ? -5.657 -1.649 21.296 1.00 80.94 169 ASP A O 1
ATOM 1339 N N . GLN A 1 170 ? -7.558 -2.812 21.027 1.00 72.56 170 GLN A N 1
ATOM 1340 C CA . GLN A 1 170 ? -7.420 -2.926 19.574 1.00 72.56 170 GLN A CA 1
ATOM 1341 C C . GLN A 1 170 ? -7.370 -1.545 18.913 1.00 72.56 170 GLN A C 1
ATOM 1343 O O . GLN A 1 170 ? -6.493 -1.290 18.082 1.00 72.56 170 GLN A O 1
ATOM 1348 N N . ARG A 1 171 ? -8.245 -0.614 19.322 1.00 75.44 171 ARG A N 1
ATOM 1349 C CA . ARG A 1 171 ? -8.236 0.766 18.815 1.00 75.44 171 ARG A CA 1
ATOM 1350 C C . ARG A 1 171 ? -6.895 1.443 19.089 1.00 75.44 171 ARG A C 1
ATOM 1352 O O . ARG A 1 171 ? -6.328 2.032 18.171 1.00 75.44 171 ARG A O 1
ATOM 1359 N N . ARG A 1 172 ? -6.370 1.344 20.316 1.00 80.19 172 ARG A N 1
ATOM 1360 C CA . ARG A 1 172 ? -5.071 1.921 20.715 1.00 80.19 172 ARG A CA 1
ATOM 1361 C C . ARG A 1 172 ? -3.911 1.315 19.923 1.00 80.19 172 ARG A C 1
ATOM 1363 O O . ARG A 1 172 ? -3.017 2.052 19.511 1.00 80.19 172 ARG A O 1
ATOM 1370 N N . ASN A 1 173 ? -3.924 0.007 19.679 1.00 76.50 173 ASN A N 1
ATOM 1371 C CA . ASN A 1 173 ? -2.883 -0.678 18.910 1.00 76.50 173 ASN A CA 1
ATOM 1372 C C . ASN A 1 173 ? -2.883 -0.260 17.437 1.00 76.50 173 ASN A C 1
ATOM 1374 O O . ASN A 1 173 ? -1.824 0.062 16.896 1.00 76.50 173 ASN A O 1
ATOM 1378 N N . VAL A 1 174 ? -4.059 -0.174 16.808 1.00 72.88 174 VAL A N 1
ATOM 1379 C CA . VAL A 1 174 ? -4.190 0.364 15.444 1.00 72.88 174 VAL A CA 1
ATOM 1380 C C . VAL A 1 174 ? -3.680 1.805 15.389 1.00 72.88 174 VAL A C 1
ATOM 1382 O O . VAL A 1 174 ? -2.926 2.155 14.487 1.00 72.88 174 VAL A O 1
ATOM 1385 N N . ASP A 1 175 ? -4.018 2.627 16.384 1.00 74.75 175 ASP A N 1
ATOM 1386 C CA . ASP A 1 175 ? -3.579 4.022 16.465 1.00 74.75 175 ASP A CA 1
ATOM 1387 C C . ASP A 1 175 ? -2.050 4.157 16.585 1.00 74.75 175 ASP A C 1
ATOM 1389 O O . ASP A 1 175 ? -1.437 4.991 15.914 1.00 74.75 175 ASP A O 1
ATOM 1393 N N . LYS A 1 176 ? -1.408 3.297 17.389 1.00 80.25 176 LYS A N 1
ATOM 1394 C CA . LYS A 1 176 ? 0.059 3.211 17.490 1.00 80.25 176 LYS A CA 1
ATOM 1395 C C . LYS A 1 176 ? 0.699 2.827 16.158 1.00 80.25 176 LYS A C 1
ATOM 1397 O O . LYS A 1 176 ? 1.662 3.475 15.755 1.00 80.25 176 LYS A O 1
ATOM 1402 N N . LEU A 1 177 ? 0.162 1.818 15.468 1.00 74.44 177 LEU A N 1
ATOM 1403 C CA . LEU A 1 177 ? 0.674 1.390 14.163 1.00 74.44 177 LEU A CA 1
ATOM 1404 C C . LEU A 1 177 ? 0.535 2.506 13.124 1.00 74.44 177 LEU A C 1
ATOM 1406 O O . LEU A 1 177 ? 1.500 2.822 12.436 1.00 74.44 177 LEU A O 1
ATOM 1410 N N . VAL A 1 178 ? -0.626 3.163 13.049 1.00 73.69 178 VAL A N 1
ATOM 1411 C CA . VAL A 1 178 ? -0.843 4.301 12.141 1.00 73.69 178 VAL A CA 1
ATOM 1412 C C . VAL A 1 178 ? 0.145 5.433 12.425 1.00 73.69 178 VAL A C 1
ATOM 1414 O O . VAL A 1 178 ? 0.729 5.971 11.487 1.00 73.69 178 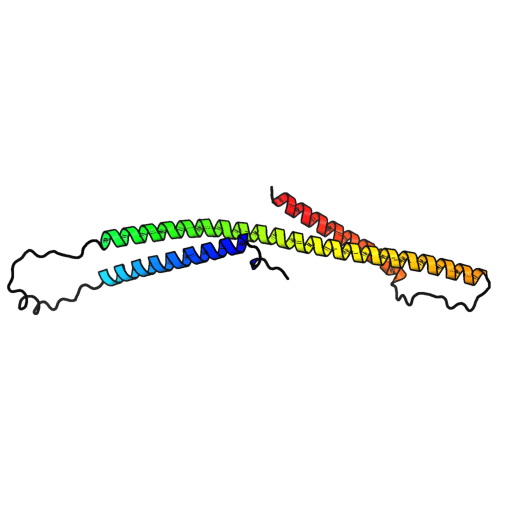VAL A O 1
ATOM 1417 N N . LYS A 1 179 ? 0.382 5.772 13.700 1.00 77.31 179 LYS A N 1
ATOM 1418 C CA . LYS A 1 179 ? 1.364 6.799 14.093 1.00 77.31 179 LYS A CA 1
ATOM 1419 C C . LYS A 1 179 ? 2.798 6.403 13.739 1.00 77.31 179 LYS A C 1
ATOM 1421 O O . LYS A 1 179 ? 3.535 7.241 13.228 1.00 77.31 179 LYS A O 1
ATOM 1426 N N . ALA A 1 180 ? 3.182 5.145 13.958 1.00 75.44 180 ALA A N 1
ATOM 1427 C CA . ALA A 1 180 ? 4.491 4.633 13.557 1.00 75.44 180 ALA A CA 1
ATOM 1428 C C . ALA A 1 180 ? 4.692 4.759 12.037 1.00 75.44 180 ALA A C 1
ATOM 1430 O O . ALA A 1 180 ? 5.681 5.335 11.591 1.00 75.44 180 ALA A O 1
ATOM 1431 N N . TYR A 1 181 ? 3.702 4.345 11.241 1.00 67.81 181 TYR A N 1
ATOM 1432 C CA . TYR A 1 181 ? 3.754 4.463 9.780 1.00 67.81 181 TYR A CA 1
ATOM 1433 C C . TYR A 1 181 ? 3.691 5.908 9.266 1.00 67.81 181 TYR A C 1
ATOM 1435 O O . TYR A 1 181 ? 4.201 6.195 8.184 1.00 67.81 181 TYR A O 1
ATOM 1443 N N . ALA A 1 182 ? 3.067 6.828 10.005 1.00 65.94 182 ALA A N 1
ATOM 1444 C CA . ALA A 1 182 ? 3.074 8.249 9.667 1.00 65.94 182 ALA A CA 1
ATOM 1445 C C . ALA A 1 182 ? 4.445 8.902 9.915 1.00 65.94 182 ALA A C 1
ATOM 1447 O O . ALA A 1 182 ? 4.819 9.810 9.175 1.00 65.94 182 ALA A O 1
ATOM 1448 N N . ASN A 1 183 ? 5.195 8.434 10.919 1.00 64.69 183 ASN A N 1
ATOM 1449 C CA . ASN A 1 183 ? 6.535 8.935 11.230 1.00 64.69 183 ASN A CA 1
ATOM 1450 C C . ASN A 1 183 ? 7.611 8.400 10.273 1.00 64.69 183 ASN A C 1
ATOM 1452 O O . ASN A 1 183 ? 8.520 9.149 9.941 1.00 64.69 183 ASN A O 1
ATOM 1456 N N . ASP A 1 184 ? 7.449 7.184 9.743 1.00 58.25 184 ASP A N 1
ATOM 1457 C CA . ASP A 1 184 ? 8.313 6.592 8.698 1.00 58.25 184 ASP A CA 1
ATOM 1458 C C . ASP A 1 184 ? 8.261 7.333 7.338 1.00 58.25 184 ASP A C 1
ATOM 1460 O O . ASP A 1 184 ? 8.962 6.968 6.394 1.00 58.25 184 ASP A O 1
ATOM 1464 N N . LYS A 1 185 ? 7.402 8.356 7.202 1.00 49.41 185 LYS A N 1
ATOM 1465 C CA . LYS A 1 185 ? 7.316 9.233 6.020 1.00 49.41 185 LYS A CA 1
ATOM 1466 C C . LYS A 1 185 ? 8.206 10.485 6.093 1.00 49.41 185 LYS A C 1
ATOM 1468 O O . LYS A 1 185 ? 8.178 11.258 5.135 1.00 49.41 185 LYS A O 1
ATOM 1473 N N . LYS A 1 186 ? 8.917 10.724 7.200 1.00 45.50 186 LYS A N 1
ATOM 1474 C CA . LYS A 1 186 ? 9.883 11.829 7.349 1.00 45.50 186 LYS A CA 1
ATOM 1475 C C . LYS A 1 186 ? 11.304 11.339 7.130 1.00 45.50 186 LYS A C 1
ATOM 1477 O O . LYS A 1 186 ? 12.072 12.123 6.537 1.00 45.50 186 LYS A O 1
#

Sequence (186 aa):
MKTLSDDPEYRVAVDTMNELNAKKLEVDR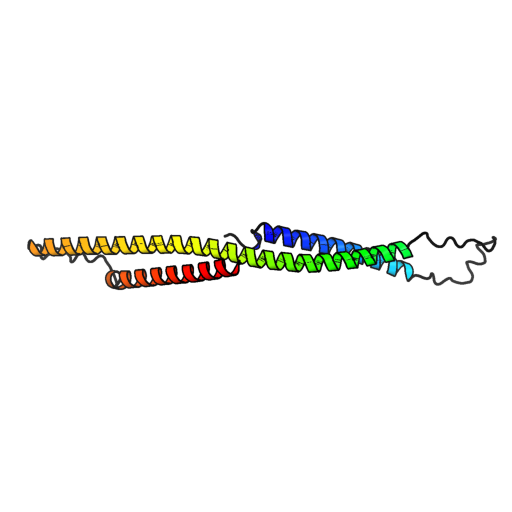QILEIEAGFGKVPEENPDKVAEALGLKPGCVDAVPNDGARLQTLRQQSQQLSAAINLQWDKAWTARRYAGYRLFAQNAGNHQKLTARLVAMADSLIELNKELQTETKRLYALGCDDAPAIQFPSFGLTERLPYWRDELEDQRRNVDKLVKAYANDKK